Protein AF-A0A8S3GJZ9-F1 (afdb_monomer_lite)

Structure (mmCIF, N/CA/C/O backbone):
data_AF-A0A8S3GJZ9-F1
#
_entry.id   AF-A0A8S3GJZ9-F1
#
loop_
_atom_site.group_PDB
_atom_site.id
_atom_site.type_symbol
_atom_site.label_atom_id
_atom_site.label_alt_id
_atom_site.label_comp_id
_atom_site.label_asym_id
_atom_site.label_entity_id
_atom_site.label_seq_id
_atom_site.pdbx_PDB_ins_code
_atom_site.Cartn_x
_atom_site.Cartn_y
_atom_site.Cartn_z
_atom_site.occupancy
_atom_site.B_iso_or_equiv
_atom_site.auth_seq_id
_atom_site.auth_comp_id
_atom_site.auth_asym_id
_atom_site.auth_atom_id
_atom_site.pdbx_PDB_model_num
ATOM 1 N N . VAL A 1 1 ? 32.050 -7.922 -48.264 1.00 51.00 1 VAL A N 1
ATOM 2 C CA . VAL A 1 1 ? 32.336 -6.607 -47.648 1.00 51.00 1 VAL A CA 1
ATOM 3 C C . VAL A 1 1 ? 31.174 -6.286 -46.726 1.00 51.00 1 VAL A C 1
ATOM 5 O O . VAL A 1 1 ? 30.075 -6.094 -47.225 1.00 51.00 1 VAL A O 1
ATOM 8 N N . SER A 1 2 ? 31.374 -6.350 -45.411 1.00 47.00 2 SER A N 1
ATOM 9 C CA . SER A 1 2 ? 30.374 -5.955 -44.413 1.00 47.00 2 SER A CA 1
ATOM 10 C C . SER A 1 2 ? 30.699 -4.541 -43.943 1.00 47.00 2 SER A C 1
ATOM 12 O O . SER A 1 2 ? 31.822 -4.278 -43.520 1.00 47.00 2 SER A O 1
ATOM 14 N N . PHE A 1 3 ? 29.736 -3.632 -44.051 1.00 51.56 3 PHE A N 1
ATOM 15 C CA . PHE A 1 3 ? 29.839 -2.294 -43.480 1.00 51.56 3 PHE A CA 1
ATOM 16 C C . PHE A 1 3 ? 29.161 -2.311 -42.111 1.00 51.56 3 PHE A C 1
ATOM 18 O O . PHE A 1 3 ? 28.004 -2.713 -42.010 1.00 51.56 3 PHE A O 1
ATOM 25 N N . GLU A 1 4 ? 29.875 -1.889 -41.071 1.00 58.28 4 GLU A N 1
ATOM 26 C CA . GLU A 1 4 ? 29.328 -1.705 -39.728 1.00 58.28 4 GLU A CA 1
ATOM 27 C C . GLU A 1 4 ? 29.308 -0.208 -39.414 1.00 58.28 4 GLU A C 1
ATOM 29 O O . GLU A 1 4 ? 30.331 0.473 -39.495 1.00 58.28 4 GLU A O 1
ATOM 34 N N . SER A 1 5 ? 28.131 0.324 -39.091 1.00 62.03 5 SER A N 1
ATOM 35 C CA . SER A 1 5 ? 27.956 1.718 -38.685 1.00 62.03 5 SER A CA 1
ATOM 36 C C . SER A 1 5 ? 27.495 1.772 -37.232 1.00 62.03 5 SER A C 1
ATOM 38 O O . SER A 1 5 ? 26.361 1.400 -36.928 1.00 62.03 5 SER A O 1
ATOM 40 N N . SER A 1 6 ? 28.351 2.256 -36.330 1.00 68.62 6 SER A N 1
ATOM 41 C CA . SER A 1 6 ? 27.992 2.445 -34.922 1.00 68.62 6 SER A CA 1
ATOM 42 C C . SER A 1 6 ? 27.406 3.842 -34.695 1.00 68.62 6 SER A C 1
ATOM 44 O O . SER A 1 6 ? 28.109 4.842 -34.853 1.00 68.62 6 SER A O 1
ATOM 46 N N . TYR A 1 7 ? 26.145 3.924 -34.276 1.00 68.31 7 TYR A N 1
ATOM 47 C CA . TYR A 1 7 ? 25.522 5.184 -33.865 1.00 68.31 7 TYR A CA 1
ATOM 48 C C . TYR A 1 7 ? 25.760 5.420 -32.371 1.00 68.31 7 TYR A C 1
ATOM 50 O O . TYR A 1 7 ? 25.455 4.559 -31.547 1.00 68.31 7 TYR A O 1
ATOM 58 N N . ARG A 1 8 ? 26.295 6.591 -32.007 1.00 73.50 8 ARG A N 1
ATOM 59 C CA . ARG A 1 8 ? 26.470 7.012 -30.610 1.00 73.50 8 ARG A CA 1
ATOM 60 C C . ARG A 1 8 ? 25.612 8.237 -30.339 1.00 73.50 8 ARG A C 1
ATOM 62 O O . ARG A 1 8 ? 25.609 9.178 -31.126 1.00 73.50 8 ARG A O 1
ATOM 69 N N . MET A 1 9 ? 24.904 8.210 -29.219 1.00 82.25 9 MET A N 1
ATOM 70 C CA . MET A 1 9 ? 24.158 9.348 -28.698 1.00 82.25 9 MET A CA 1
ATOM 71 C C . MET A 1 9 ? 24.770 9.742 -27.359 1.00 82.25 9 MET A C 1
ATOM 73 O O . MET A 1 9 ? 25.038 8.877 -26.525 1.00 82.25 9 MET A O 1
ATOM 77 N N . ASP A 1 10 ? 25.004 11.036 -27.168 1.00 84.56 10 ASP A N 1
ATOM 78 C CA . ASP A 1 10 ? 25.357 11.559 -25.855 1.00 84.56 10 ASP A CA 1
ATOM 79 C C . ASP A 1 10 ? 24.098 11.602 -24.979 1.00 84.56 10 ASP A C 1
ATOM 81 O O . ASP A 1 10 ? 23.103 12.238 -25.333 1.00 84.56 10 ASP A O 1
ATOM 85 N N . PHE A 1 11 ? 24.145 10.892 -23.851 1.00 85.56 11 PHE A N 1
ATOM 86 C CA . PHE A 1 11 ? 23.052 10.812 -22.882 1.00 85.56 11 PHE A CA 1
ATOM 87 C C . PHE A 1 11 ? 23.236 11.765 -21.693 1.00 85.56 11 PHE A C 1
ATOM 89 O O . PHE A 1 11 ? 22.442 11.715 -20.753 1.00 85.56 11 PHE A O 1
ATOM 96 N N . SER A 1 12 ? 24.266 12.618 -21.695 1.00 87.50 12 SER A N 1
ATOM 97 C CA . SER A 1 12 ? 24.620 13.466 -20.548 1.00 87.50 12 SER A CA 1
ATOM 98 C C . SER A 1 12 ? 23.451 14.333 -20.071 1.00 87.50 12 SER A C 1
ATOM 100 O O . SER A 1 12 ? 23.158 14.376 -18.876 1.00 87.50 12 SER A O 1
ATOM 102 N N . GLN A 1 13 ? 22.711 14.951 -20.998 1.00 88.38 13 GLN A N 1
ATOM 103 C CA . GLN A 1 13 ? 21.551 15.779 -20.659 1.00 88.38 13 GLN A CA 1
ATOM 104 C C . GLN A 1 13 ? 20.396 14.954 -20.069 1.00 88.38 13 GLN A C 1
ATOM 106 O O . GLN A 1 13 ? 19.767 15.367 -19.096 1.00 88.38 13 GLN A O 1
ATOM 111 N N . GLN A 1 14 ? 20.103 13.785 -20.639 1.00 87.88 14 GLN A N 1
ATOM 112 C CA . GLN A 1 14 ? 19.029 12.902 -20.184 1.00 87.88 14 GLN A CA 1
ATOM 113 C C . GLN A 1 14 ? 19.351 12.341 -18.798 1.00 87.88 14 GLN A C 1
ATOM 115 O O . GLN A 1 14 ? 18.498 12.368 -17.915 1.00 87.88 14 GLN A O 1
ATOM 120 N N . ILE A 1 15 ? 20.593 11.898 -18.587 1.00 88.44 15 ILE A N 1
ATOM 121 C CA . ILE A 1 15 ? 21.091 11.429 -17.291 1.00 88.44 15 ILE A CA 1
ATOM 122 C C . ILE A 1 15 ? 20.987 12.550 -16.254 1.00 88.44 15 ILE A C 1
ATOM 124 O O . ILE A 1 15 ? 20.454 12.324 -15.169 1.00 88.44 15 ILE A O 1
ATOM 128 N N . MET A 1 16 ? 21.421 13.768 -16.593 1.00 91.75 16 MET A N 1
ATOM 129 C CA . MET A 1 16 ? 21.304 14.923 -15.703 1.00 91.75 16 MET A CA 1
ATOM 130 C C . MET A 1 16 ? 19.843 15.196 -15.322 1.00 91.75 16 MET A C 1
ATOM 132 O O . MET A 1 16 ? 19.541 15.348 -14.142 1.00 91.75 16 MET A O 1
ATOM 136 N N . ASN A 1 17 ? 18.918 15.178 -16.285 1.00 92.00 17 ASN A N 1
ATOM 137 C CA . ASN A 1 17 ? 17.491 15.379 -16.016 1.00 92.00 17 ASN A CA 1
ATOM 138 C C . ASN A 1 17 ? 16.913 14.295 -15.086 1.00 92.00 17 ASN A C 1
ATOM 140 O O . ASN A 1 17 ? 16.123 14.609 -14.196 1.00 92.00 17 ASN A O 1
ATOM 144 N N . ILE A 1 18 ? 17.319 13.032 -15.261 1.00 90.88 18 ILE A N 1
ATOM 145 C CA . ILE A 1 18 ? 16.904 11.915 -14.397 1.00 90.88 18 ILE A CA 1
ATOM 146 C C . ILE A 1 18 ? 17.401 12.129 -12.964 1.00 90.88 18 ILE A C 1
ATOM 148 O O . ILE A 1 18 ? 16.624 11.980 -12.020 1.00 90.88 18 ILE A O 1
ATOM 152 N N . TRP A 1 19 ? 18.666 12.521 -12.788 1.00 92.06 19 TRP A N 1
ATOM 153 C CA . TRP A 1 19 ? 19.228 12.803 -11.465 1.00 92.06 19 TRP A CA 1
ATOM 154 C C . TRP A 1 19 ? 18.598 14.024 -10.802 1.00 92.06 19 TRP A C 1
ATOM 156 O O . TRP A 1 19 ? 18.338 13.981 -9.602 1.00 92.06 19 TRP A O 1
ATOM 166 N N . ILE A 1 20 ? 18.289 15.079 -11.563 1.00 93.81 20 ILE A N 1
ATOM 167 C CA . ILE A 1 20 ? 17.554 16.242 -11.051 1.00 93.81 20 ILE A CA 1
ATOM 168 C C . ILE A 1 20 ? 16.166 15.807 -10.567 1.00 93.81 20 ILE A C 1
ATOM 170 O O . ILE A 1 20 ? 15.790 16.124 -9.440 1.00 93.81 20 ILE A O 1
ATOM 174 N N . ALA A 1 21 ? 15.424 15.035 -11.368 1.00 93.69 21 ALA A N 1
ATOM 175 C CA . ALA A 1 21 ? 14.103 14.542 -10.981 1.00 93.69 21 ALA A CA 1
ATOM 176 C C . ALA A 1 21 ? 14.165 13.669 -9.715 1.00 93.69 21 ALA A C 1
ATOM 178 O O . ALA A 1 21 ? 13.394 13.883 -8.777 1.00 93.69 21 ALA A O 1
ATOM 179 N N . ALA A 1 22 ? 15.113 12.729 -9.652 1.00 93.81 22 ALA A N 1
ATOM 180 C CA . ALA A 1 22 ? 15.330 11.896 -8.473 1.00 93.81 22 ALA A CA 1
ATOM 181 C C . ALA A 1 22 ? 15.727 12.728 -7.243 1.00 93.81 22 ALA A C 1
ATOM 183 O O . ALA A 1 22 ? 15.187 12.503 -6.164 1.00 93.81 22 ALA A O 1
ATOM 184 N N . GLY A 1 23 ? 16.617 13.711 -7.402 1.00 94.06 23 GLY A N 1
ATOM 185 C CA . GLY A 1 23 ? 17.083 14.585 -6.326 1.00 94.06 23 GLY A CA 1
ATOM 186 C C . GLY A 1 23 ? 15.976 15.468 -5.751 1.00 94.06 23 GLY A C 1
ATOM 187 O O . GLY A 1 23 ? 15.816 15.530 -4.533 1.00 94.06 23 GLY A O 1
ATOM 188 N N . VAL A 1 24 ? 15.160 16.092 -6.607 1.00 95.94 24 VAL A N 1
ATOM 189 C CA . VAL A 1 24 ? 14.019 16.920 -6.178 1.00 95.94 24 VAL A CA 1
ATOM 190 C C . VAL A 1 24 ? 12.986 16.078 -5.427 1.00 95.94 24 VAL A C 1
ATOM 192 O O . VAL A 1 24 ? 12.555 16.454 -4.336 1.00 95.94 24 VAL A O 1
ATOM 195 N N . LEU A 1 25 ? 12.614 14.915 -5.970 1.00 95.69 25 LEU A N 1
ATOM 196 C CA . LEU A 1 25 ? 11.657 14.017 -5.322 1.00 95.69 25 LEU A CA 1
ATOM 197 C C . LEU A 1 25 ? 12.205 13.435 -4.013 1.00 95.69 25 LEU A C 1
ATOM 199 O O . LEU A 1 25 ? 11.461 13.330 -3.039 1.00 95.69 25 LEU A O 1
ATOM 203 N N . ALA A 1 26 ? 13.494 13.094 -3.960 1.00 95.25 26 ALA A N 1
ATOM 204 C CA . ALA A 1 26 ? 14.142 12.622 -2.742 1.00 95.25 26 ALA A CA 1
ATOM 205 C C . ALA A 1 26 ? 14.175 13.712 -1.665 1.00 95.25 26 ALA A C 1
ATOM 207 O O . ALA A 1 26 ? 13.871 13.418 -0.513 1.00 95.25 26 ALA A O 1
ATOM 208 N N . PHE A 1 27 ? 14.464 14.966 -2.023 1.00 95.69 27 PHE A N 1
ATOM 209 C CA . PHE A 1 27 ? 14.446 16.087 -1.081 1.00 95.69 27 PHE A CA 1
ATOM 210 C C . PHE A 1 27 ? 13.053 16.305 -0.473 1.00 95.69 27 PHE A C 1
ATOM 212 O O . PHE A 1 27 ? 12.907 16.297 0.751 1.00 95.69 27 PHE A O 1
ATOM 219 N N . LEU A 1 28 ? 12.013 16.413 -1.312 1.00 95.75 28 LEU A N 1
ATOM 220 C CA . LEU A 1 28 ? 10.620 16.492 -0.846 1.00 95.75 28 LEU A CA 1
ATOM 221 C C . LEU A 1 28 ? 10.250 15.274 0.009 1.00 95.75 28 LEU A C 1
ATOM 223 O O . LEU A 1 28 ? 9.565 15.381 1.027 1.00 95.75 28 LEU A O 1
ATOM 227 N N . GLY A 1 29 ? 10.757 14.113 -0.389 1.00 94.62 29 GLY A N 1
ATOM 228 C CA . GLY A 1 29 ? 10.632 12.870 0.336 1.00 94.62 29 GLY A CA 1
ATOM 229 C C . GLY A 1 29 ? 11.242 12.906 1.741 1.00 94.62 29 GLY A C 1
ATOM 230 O O . GLY A 1 29 ? 10.600 12.471 2.693 1.00 94.62 29 GLY A O 1
ATOM 231 N N . VAL A 1 30 ? 12.446 13.450 1.906 1.00 94.19 30 VAL A N 1
ATOM 232 C CA . VAL A 1 30 ? 13.101 13.588 3.217 1.00 94.19 30 VAL A CA 1
ATOM 233 C C . VAL A 1 30 ? 12.310 14.531 4.124 1.00 94.19 30 VAL A C 1
ATOM 235 O O . VAL A 1 30 ? 12.102 14.210 5.295 1.00 94.19 30 VAL A O 1
ATOM 238 N N . VAL A 1 31 ? 11.788 15.639 3.588 1.00 95.94 31 VAL A N 1
ATOM 239 C CA . VAL A 1 31 ? 10.894 16.541 4.338 1.00 95.94 31 VAL A CA 1
ATOM 240 C C . VAL A 1 31 ? 9.642 15.791 4.811 1.00 95.94 31 VAL A C 1
ATOM 242 O O . VAL A 1 31 ? 9.253 15.895 5.976 1.00 95.94 31 VAL A O 1
ATOM 245 N N . LEU A 1 32 ? 9.044 14.965 3.947 1.00 95.25 32 LEU A N 1
ATOM 246 C CA . LEU A 1 32 ? 7.899 14.129 4.310 1.00 95.25 32 LEU A CA 1
ATOM 247 C C . LEU A 1 32 ? 8.260 13.054 5.352 1.00 95.25 32 LEU A C 1
ATOM 249 O O . LEU A 1 32 ? 7.460 12.798 6.255 1.00 95.25 32 LEU A O 1
ATOM 253 N N . ALA A 1 33 ? 9.440 12.429 5.265 1.00 95.69 33 ALA A N 1
ATOM 254 C CA . ALA A 1 33 ? 9.927 11.484 6.275 1.00 95.69 33 ALA A CA 1
ATOM 255 C C . ALA A 1 33 ? 10.085 12.161 7.637 1.00 95.69 33 ALA A C 1
ATOM 257 O O . ALA A 1 33 ? 9.688 11.588 8.655 1.00 95.69 33 ALA A O 1
ATOM 258 N N . PHE A 1 34 ? 10.630 13.379 7.652 1.00 95.50 34 PHE A N 1
ATOM 259 C CA . PHE A 1 34 ? 10.786 14.162 8.870 1.00 95.50 34 PHE A CA 1
ATOM 260 C C . PHE A 1 34 ? 9.419 14.451 9.488 1.00 95.50 34 PHE A C 1
ATOM 262 O O . PHE A 1 34 ? 9.170 14.047 10.620 1.00 95.50 34 PHE A O 1
ATOM 269 N N . PHE A 1 35 ? 8.485 14.996 8.703 1.00 96.06 35 PHE A N 1
ATOM 270 C CA . PHE A 1 35 ? 7.116 15.254 9.152 1.00 96.06 35 PHE A CA 1
ATOM 271 C C . PHE A 1 35 ? 6.428 13.995 9.708 1.00 96.06 35 PHE A C 1
ATOM 273 O O . PHE A 1 35 ? 5.874 14.020 10.807 1.00 96.06 35 PHE A O 1
ATOM 280 N N . ARG A 1 36 ? 6.504 12.860 8.997 1.00 94.44 36 ARG A N 1
ATOM 281 C CA . ARG A 1 36 ? 5.935 11.580 9.463 1.00 94.44 36 ARG A CA 1
ATOM 282 C C . ARG A 1 36 ? 6.571 11.094 10.762 1.00 94.44 36 ARG A C 1
ATOM 284 O O . ARG A 1 36 ? 5.872 10.526 11.599 1.00 94.44 36 ARG A O 1
ATOM 291 N N . THR A 1 37 ? 7.872 11.309 10.934 1.00 95.12 37 THR A N 1
ATOM 292 C CA . THR A 1 37 ? 8.585 10.956 12.168 1.00 95.12 37 THR A CA 1
ATOM 293 C C . THR A 1 37 ? 8.145 11.847 13.316 1.00 95.12 37 THR A C 1
ATOM 295 O O . THR A 1 37 ? 7.860 11.325 14.385 1.00 95.12 37 THR A O 1
ATOM 298 N N . THR A 1 38 ? 8.004 13.155 13.097 1.00 93.00 38 THR A N 1
ATOM 299 C CA . THR A 1 38 ? 7.516 14.097 14.112 1.00 93.00 38 THR A CA 1
ATOM 300 C C . THR A 1 38 ? 6.093 13.762 14.553 1.00 93.00 38 THR A C 1
ATOM 302 O O . THR A 1 38 ? 5.822 13.709 15.749 1.00 93.00 38 THR A O 1
ATOM 305 N N . VAL A 1 39 ? 5.194 13.466 13.608 1.00 92.94 39 VAL A N 1
ATOM 306 C CA . VAL A 1 39 ? 3.813 13.055 13.917 1.00 92.94 39 VAL A CA 1
ATOM 307 C C . VAL A 1 39 ? 3.785 11.723 14.670 1.00 92.94 39 VAL A C 1
ATOM 309 O O . VAL A 1 39 ? 3.011 11.551 15.605 1.00 92.94 39 VAL A O 1
ATOM 312 N N . TRP A 1 40 ? 4.625 10.762 14.288 1.00 93.44 40 TRP A N 1
ATOM 313 C CA . TRP A 1 40 ? 4.745 9.508 15.031 1.00 93.44 40 TRP A CA 1
ATOM 314 C C . TRP A 1 40 ? 5.305 9.733 16.445 1.00 93.44 40 TRP A C 1
ATOM 316 O O . TRP A 1 40 ? 4.779 9.187 17.411 1.00 93.44 40 TRP A O 1
ATOM 326 N N . TYR A 1 41 ? 6.322 10.584 16.581 1.00 92.69 41 TYR A N 1
ATOM 327 C CA . TYR A 1 41 ? 6.938 10.937 17.857 1.00 92.69 41 TYR A CA 1
ATOM 328 C C . TYR A 1 41 ? 5.930 11.590 18.810 1.00 92.69 41 TYR A C 1
ATOM 330 O O . TYR A 1 41 ? 5.808 11.171 19.959 1.00 92.69 41 TYR A O 1
ATOM 338 N N . SER A 1 42 ? 5.111 12.526 18.320 1.00 89.94 42 SER A N 1
ATOM 339 C CA . SER A 1 42 ? 4.067 13.150 19.141 1.00 89.94 42 SER A CA 1
ATOM 340 C C . SER A 1 42 ? 3.003 12.149 19.610 1.00 89.94 42 SER A C 1
ATOM 342 O O . SER A 1 42 ? 2.436 12.312 20.686 1.00 89.94 42 SER A O 1
ATOM 344 N N . ARG A 1 43 ? 2.732 11.099 18.822 1.00 91.50 43 ARG A N 1
ATOM 345 C CA . ARG A 1 43 ? 1.788 10.017 19.166 1.00 91.50 43 ARG A CA 1
ATOM 346 C C . ARG A 1 43 ? 2.383 8.960 20.091 1.00 91.50 43 ARG A C 1
ATOM 348 O O . ARG A 1 43 ? 1.639 8.259 20.771 1.00 91.50 43 ARG A O 1
ATOM 355 N N . ARG A 1 44 ? 3.708 8.828 20.119 1.00 88.69 44 ARG A N 1
ATOM 356 C CA . ARG A 1 44 ? 4.420 7.978 21.077 1.00 88.69 44 ARG A CA 1
ATOM 357 C C . ARG A 1 44 ? 4.275 8.521 22.497 1.00 88.69 44 ARG A C 1
ATOM 359 O O . ARG A 1 44 ? 4.101 7.745 23.432 1.00 88.69 44 ARG A O 1
ATOM 366 N N . GLY A 1 45 ? 4.277 9.847 22.635 1.00 82.44 45 GLY A N 1
ATOM 367 C CA . GLY A 1 45 ? 4.061 10.502 23.917 1.00 82.44 45 GLY A CA 1
ATOM 368 C C . GLY A 1 45 ? 5.253 10.444 24.861 1.00 82.44 45 GLY A C 1
ATOM 369 O O . GLY A 1 45 ? 5.066 10.766 26.029 1.00 82.44 45 GLY A O 1
ATOM 370 N N . ASP A 1 46 ? 6.435 10.074 24.370 1.00 80.62 46 ASP A N 1
ATOM 371 C CA . ASP A 1 46 ? 7.687 10.128 25.123 1.00 80.62 46 ASP A CA 1
ATOM 372 C C . ASP A 1 46 ? 8.343 11.503 24.956 1.00 80.62 46 ASP A C 1
ATOM 374 O O . ASP A 1 46 ? 8.213 12.138 23.908 1.00 80.62 46 ASP A O 1
ATOM 378 N N . ASP A 1 47 ? 9.060 11.950 25.987 1.00 78.25 47 ASP A N 1
ATOM 379 C CA . ASP A 1 47 ? 9.716 13.265 25.992 1.00 78.25 47 ASP A CA 1
ATOM 380 C C . ASP A 1 47 ? 11.166 13.216 25.469 1.00 78.25 47 ASP A C 1
ATOM 382 O O . ASP A 1 47 ? 11.748 14.258 25.168 1.00 78.25 47 ASP A O 1
ATOM 386 N N . ASN A 1 48 ? 11.737 12.015 25.298 1.00 85.69 48 ASN A N 1
ATOM 387 C CA . ASN A 1 48 ? 13.129 11.817 24.895 1.00 85.69 48 ASN A CA 1
ATOM 388 C C . ASN A 1 48 ? 13.262 11.279 23.464 1.00 85.69 48 ASN A C 1
ATOM 390 O O . ASN A 1 48 ? 12.624 10.295 23.083 1.00 85.69 48 ASN A O 1
ATOM 394 N N . ILE A 1 49 ? 14.186 11.872 22.703 1.00 85.50 49 ILE A N 1
ATOM 395 C CA . ILE A 1 49 ? 14.631 11.334 21.416 1.00 85.50 49 ILE A CA 1
ATOM 396 C C . ILE A 1 49 ? 15.636 10.215 21.693 1.00 85.50 49 ILE A C 1
ATOM 398 O O . ILE A 1 49 ? 16.751 10.463 22.145 1.00 85.50 49 ILE A O 1
ATOM 402 N N . ASP A 1 50 ? 15.237 8.983 21.408 1.00 89.19 50 ASP A N 1
ATOM 403 C CA . ASP A 1 50 ? 16.062 7.790 21.564 1.00 89.19 50 ASP A CA 1
ATOM 404 C C . ASP A 1 50 ? 16.439 7.170 20.206 1.00 89.19 50 ASP A C 1
ATOM 406 O O . ASP A 1 50 ? 16.051 7.638 19.128 1.00 89.19 50 ASP A O 1
ATOM 410 N N . LEU A 1 51 ? 17.193 6.068 20.253 1.00 90.81 51 LEU A N 1
ATOM 411 C CA . LEU A 1 51 ? 17.594 5.321 19.060 1.00 90.81 51 LEU A CA 1
ATOM 412 C C . LEU A 1 51 ? 16.387 4.820 18.245 1.00 90.81 51 LEU A C 1
ATOM 414 O O . LEU A 1 51 ? 16.487 4.678 17.025 1.00 90.81 51 LEU A O 1
ATOM 418 N N . ALA A 1 52 ? 15.232 4.600 18.879 1.00 90.31 52 ALA A N 1
ATOM 419 C CA . ALA A 1 52 ? 14.026 4.172 18.180 1.00 90.31 52 ALA A CA 1
ATOM 420 C C . ALA A 1 52 ? 13.457 5.276 17.273 1.00 90.31 52 ALA A C 1
ATOM 422 O O . ALA A 1 52 ? 12.959 4.956 16.193 1.00 90.31 52 ALA A O 1
ATOM 423 N N . VAL A 1 53 ? 13.587 6.563 17.629 1.00 92.44 53 VAL A N 1
ATOM 424 C CA . VAL A 1 53 ? 13.219 7.676 16.728 1.00 92.44 53 VAL A CA 1
ATOM 425 C C . VAL A 1 53 ? 14.097 7.683 15.475 1.00 92.44 53 VAL A C 1
ATOM 427 O O . VAL A 1 53 ? 13.582 7.781 14.359 1.00 92.44 53 VAL A O 1
ATOM 430 N N . ILE A 1 54 ? 15.411 7.507 15.644 1.00 92.31 54 ILE A N 1
ATOM 431 C CA . ILE A 1 54 ? 16.373 7.440 14.529 1.00 92.31 54 ILE A CA 1
ATOM 432 C C . ILE A 1 54 ? 16.087 6.221 13.641 1.00 92.31 54 ILE A C 1
ATOM 434 O O . ILE A 1 54 ? 16.071 6.329 12.410 1.00 92.31 54 ILE A O 1
ATOM 438 N N . GLY A 1 55 ? 15.802 5.068 14.251 1.00 93.62 55 GLY A N 1
ATOM 439 C CA . GLY A 1 55 ? 15.394 3.861 13.536 1.00 93.62 55 GLY A CA 1
ATOM 440 C C . GLY A 1 55 ? 14.109 4.080 12.735 1.00 93.62 55 GLY A C 1
ATOM 441 O O . GLY A 1 55 ? 14.044 3.738 11.554 1.00 93.62 55 GLY A O 1
ATOM 442 N N . LYS A 1 56 ? 13.106 4.734 13.333 1.00 93.25 56 LYS A N 1
ATOM 443 C CA . LYS A 1 56 ? 11.835 5.039 12.665 1.00 93.25 56 LYS A CA 1
ATOM 444 C C . LYS A 1 56 ? 12.020 5.948 11.454 1.00 93.25 56 LYS A C 1
ATOM 446 O O . LYS A 1 56 ? 11.484 5.660 10.383 1.00 93.25 56 LYS A O 1
ATOM 451 N N . PHE A 1 57 ? 12.805 7.010 11.615 1.00 95.31 57 PHE A N 1
ATOM 452 C CA . PHE A 1 57 ? 13.141 7.928 10.533 1.00 95.31 57 PHE A CA 1
ATOM 453 C C . PHE A 1 57 ? 13.867 7.210 9.392 1.00 95.31 57 PHE A C 1
ATOM 455 O O . PHE A 1 57 ? 13.490 7.370 8.232 1.00 95.31 57 PHE A O 1
ATOM 462 N N . SER A 1 58 ? 14.839 6.351 9.718 1.00 94.75 58 SER A N 1
ATOM 463 C CA . SER A 1 58 ? 15.583 5.548 8.737 1.00 94.75 58 SER A CA 1
ATOM 464 C C . SER A 1 58 ? 14.666 4.655 7.897 1.00 94.75 58 SER A C 1
ATOM 466 O O . SER A 1 58 ? 14.815 4.586 6.675 1.00 94.75 58 SER A O 1
ATOM 468 N N . VAL A 1 59 ? 13.670 4.012 8.517 1.00 96.00 59 VAL A N 1
ATOM 469 C CA . VAL A 1 59 ? 12.688 3.197 7.786 1.00 96.00 59 VAL A CA 1
ATOM 470 C C . VAL A 1 59 ? 11.791 4.062 6.896 1.00 96.00 59 VAL A C 1
ATOM 472 O O . VAL A 1 59 ? 11.553 3.711 5.739 1.00 96.00 59 VAL A O 1
ATOM 475 N N . TYR A 1 60 ? 11.323 5.215 7.385 1.00 95.88 60 TYR A N 1
ATOM 476 C CA . TYR A 1 60 ? 10.515 6.128 6.569 1.00 95.88 60 TYR A CA 1
ATOM 477 C C . TYR A 1 60 ? 11.288 6.697 5.377 1.00 95.88 60 TYR A C 1
ATOM 479 O O . TYR A 1 60 ? 10.735 6.743 4.277 1.00 95.88 60 TYR A O 1
ATOM 487 N N . ILE A 1 61 ? 12.560 7.062 5.554 1.00 95.94 61 ILE A N 1
ATOM 488 C CA . ILE A 1 61 ? 13.439 7.439 4.441 1.00 95.94 61 ILE A CA 1
ATOM 489 C C . ILE A 1 61 ? 13.591 6.277 3.464 1.00 95.94 61 ILE A C 1
ATOM 491 O O . ILE A 1 61 ? 13.429 6.483 2.265 1.00 95.94 61 ILE A O 1
ATOM 495 N N . SER A 1 62 ? 13.856 5.064 3.955 1.00 95.88 62 SER A N 1
ATOM 496 C CA . SER A 1 62 ? 14.045 3.884 3.100 1.00 95.88 62 SER A CA 1
ATOM 497 C C . SER A 1 62 ? 12.826 3.638 2.206 1.00 95.88 62 SER A C 1
ATOM 499 O O . SER A 1 62 ? 12.973 3.466 0.998 1.00 95.88 62 SER A O 1
ATOM 501 N N . ASN A 1 63 ? 11.614 3.718 2.764 1.00 96.06 63 ASN A N 1
ATOM 502 C CA . ASN A 1 63 ? 10.365 3.606 2.007 1.00 96.06 63 ASN A CA 1
ATOM 503 C C . ASN A 1 63 ? 10.233 4.681 0.918 1.00 96.06 63 ASN A C 1
ATOM 505 O O . ASN A 1 63 ? 9.875 4.398 -0.228 1.00 96.06 63 ASN A O 1
ATOM 509 N N . ILE A 1 64 ? 10.513 5.931 1.282 1.00 95.81 64 ILE A N 1
ATOM 510 C CA . ILE A 1 64 ? 10.370 7.064 0.375 1.00 95.81 64 ILE A CA 1
ATOM 511 C C . ILE A 1 64 ? 11.401 6.988 -0.750 1.00 95.81 64 ILE A C 1
ATOM 513 O O . ILE A 1 64 ? 11.014 7.090 -1.910 1.00 95.81 64 ILE A O 1
ATOM 517 N N . LEU A 1 65 ? 12.676 6.739 -0.441 1.00 95.62 65 LEU A N 1
ATOM 518 C CA . LEU A 1 65 ? 13.729 6.583 -1.447 1.00 95.62 65 LEU A CA 1
ATOM 519 C C . LEU A 1 65 ? 13.444 5.408 -2.382 1.00 95.62 65 LEU A C 1
ATOM 521 O O . LEU A 1 65 ? 13.550 5.565 -3.596 1.00 95.62 65 LEU A O 1
ATOM 525 N N . ALA A 1 66 ? 13.001 4.267 -1.845 1.00 96.88 66 ALA A N 1
ATOM 526 C CA . ALA A 1 66 ? 12.574 3.133 -2.658 1.00 96.88 66 ALA A CA 1
ATOM 527 C C . ALA A 1 66 ? 11.468 3.523 -3.646 1.00 96.88 66 ALA A C 1
ATOM 529 O O . ALA A 1 66 ? 11.529 3.177 -4.824 1.00 96.88 66 ALA A O 1
ATOM 530 N N . THR A 1 67 ? 10.472 4.276 -3.173 1.00 95.94 67 THR A N 1
ATOM 531 C CA . THR A 1 67 ? 9.338 4.724 -3.989 1.00 95.94 67 THR A CA 1
ATOM 532 C C . THR A 1 67 ? 9.771 5.738 -5.049 1.00 95.94 67 THR A C 1
ATOM 534 O O . THR A 1 67 ? 9.356 5.627 -6.200 1.00 95.94 67 THR A O 1
ATOM 537 N N . VAL A 1 68 ? 10.635 6.693 -4.693 1.00 96.06 68 VAL A N 1
ATOM 538 C CA . VAL A 1 68 ? 11.186 7.686 -5.628 1.00 96.06 68 VAL A CA 1
ATOM 539 C C . VAL A 1 68 ? 11.993 7.000 -6.723 1.00 96.06 68 VAL A C 1
ATOM 541 O O . VAL A 1 68 ? 11.718 7.223 -7.902 1.00 96.06 68 VAL A O 1
ATOM 544 N N . PHE A 1 69 ? 12.937 6.127 -6.361 1.00 94.88 69 PHE A N 1
ATOM 545 C CA . PHE A 1 69 ? 13.715 5.373 -7.343 1.00 94.88 69 PHE A CA 1
ATOM 546 C C . PHE A 1 69 ? 12.814 4.515 -8.221 1.00 94.88 69 PHE A C 1
ATOM 548 O O . PHE A 1 69 ? 12.952 4.554 -9.438 1.00 94.88 69 PHE A O 1
ATOM 555 N N . PHE A 1 70 ? 11.843 3.809 -7.643 1.00 95.56 70 PHE A N 1
ATOM 556 C CA . PHE A 1 70 ? 10.904 3.008 -8.419 1.00 95.56 70 PHE A CA 1
ATOM 557 C C . PHE A 1 70 ? 10.129 3.846 -9.446 1.00 95.56 70 PHE A C 1
ATOM 559 O O . PHE A 1 70 ? 10.106 3.482 -10.618 1.00 95.56 70 PHE A O 1
ATOM 566 N N . ILE A 1 71 ? 9.546 4.984 -9.048 1.00 95.19 71 ILE A N 1
ATOM 567 C CA . ILE A 1 71 ? 8.769 5.849 -9.953 1.00 95.19 71 ILE A CA 1
ATOM 568 C C . ILE A 1 71 ? 9.656 6.440 -11.053 1.00 95.19 71 ILE A C 1
ATOM 570 O O . ILE A 1 71 ? 9.278 6.404 -12.224 1.00 95.19 71 ILE A O 1
ATOM 574 N N . VAL A 1 72 ? 10.835 6.962 -10.700 1.00 95.62 72 VAL A N 1
ATOM 575 C CA . VAL A 1 72 ? 11.760 7.558 -11.674 1.00 95.62 72 VAL A CA 1
ATOM 576 C C . VAL A 1 72 ? 12.245 6.503 -12.666 1.00 95.62 72 VAL A C 1
ATOM 578 O O . VAL A 1 72 ? 12.152 6.719 -13.872 1.00 95.62 72 VAL A O 1
ATOM 581 N N . LEU A 1 73 ? 12.703 5.342 -12.187 1.00 95.56 73 LEU A N 1
ATOM 582 C CA . LEU A 1 73 ? 13.206 4.260 -13.038 1.00 95.56 73 LEU A CA 1
ATOM 583 C C . LEU A 1 73 ? 12.096 3.654 -13.902 1.00 95.56 73 LEU A C 1
ATOM 585 O O . LEU A 1 73 ? 12.337 3.361 -15.073 1.00 95.56 73 LEU A O 1
ATOM 589 N N . ALA A 1 74 ? 10.880 3.500 -13.372 1.00 96.12 74 ALA A N 1
ATOM 590 C CA . ALA A 1 74 ? 9.728 3.046 -14.144 1.00 96.12 74 ALA A CA 1
ATOM 591 C C . ALA A 1 74 ? 9.362 4.053 -15.243 1.00 96.12 74 ALA A C 1
ATOM 593 O O . ALA A 1 74 ? 9.203 3.663 -16.397 1.00 96.12 74 ALA A O 1
ATOM 594 N N . GLY A 1 75 ? 9.302 5.348 -14.916 1.00 95.69 75 GLY A N 1
ATOM 595 C CA . GLY A 1 75 ? 9.030 6.412 -15.884 1.00 95.69 75 GLY A CA 1
ATOM 596 C C . GLY A 1 75 ? 10.078 6.469 -16.994 1.00 95.69 75 GLY A C 1
ATOM 597 O O . GLY A 1 75 ? 9.731 6.490 -18.172 1.00 95.69 75 GLY A O 1
ATOM 598 N N . VAL A 1 76 ? 11.358 6.394 -16.623 1.00 94.50 76 VAL A N 1
ATOM 599 C CA . VAL A 1 76 ? 12.499 6.262 -17.540 1.00 94.50 76 VAL A CA 1
ATOM 600 C C . VAL A 1 76 ? 12.335 5.041 -18.445 1.00 94.50 76 VAL A C 1
ATOM 602 O O . VAL A 1 76 ? 12.422 5.154 -19.665 1.00 94.50 76 VAL A O 1
AT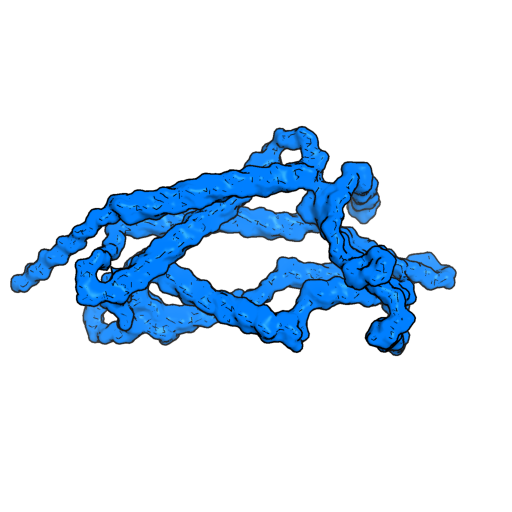OM 605 N N . SER A 1 77 ? 12.024 3.880 -17.875 1.00 95.94 77 SER A N 1
ATOM 606 C CA . SER A 1 77 ? 11.878 2.636 -18.636 1.00 95.94 77 SER A CA 1
ATOM 607 C C . SER A 1 77 ? 10.727 2.689 -19.632 1.00 95.94 77 SER A C 1
ATOM 609 O O . SER A 1 77 ? 10.877 2.250 -20.768 1.00 95.94 77 SER A O 1
ATOM 611 N N . VAL A 1 78 ? 9.588 3.257 -19.231 1.00 96.00 78 VAL A N 1
ATOM 612 C CA . VAL A 1 78 ? 8.423 3.452 -20.104 1.00 96.00 78 VAL A CA 1
ATOM 613 C C . VAL A 1 78 ? 8.714 4.493 -21.185 1.00 96.00 78 VAL A C 1
ATOM 615 O O . VAL A 1 78 ? 8.325 4.297 -22.334 1.00 96.00 78 VAL A O 1
ATOM 618 N N . TRP A 1 79 ? 9.434 5.569 -20.858 1.00 93.94 79 TRP A N 1
ATOM 619 C CA . TRP A 1 79 ? 9.872 6.562 -21.839 1.00 93.94 79 TRP A CA 1
ATOM 620 C C . TRP A 1 79 ? 10.751 5.912 -22.914 1.00 93.94 79 TRP A C 1
ATOM 622 O O . TRP A 1 79 ? 10.434 6.014 -24.101 1.00 93.94 79 TRP A O 1
ATOM 632 N N . TRP A 1 80 ? 11.782 5.157 -22.515 1.00 93.62 80 TRP A N 1
ATOM 633 C CA . TRP A 1 80 ? 12.612 4.410 -23.464 1.00 93.62 80 TRP A CA 1
ATOM 634 C C . TRP A 1 80 ? 11.771 3.411 -24.256 1.00 93.62 80 TRP A C 1
ATOM 636 O O . TRP A 1 80 ? 11.883 3.381 -25.475 1.00 93.62 80 TRP A O 1
ATOM 646 N N . LEU A 1 81 ? 10.876 2.660 -23.607 1.00 94.38 81 LEU A N 1
ATOM 647 C CA . LEU A 1 81 ? 9.992 1.706 -24.277 1.00 94.38 81 LEU A CA 1
ATOM 648 C C . LEU A 1 81 ? 9.177 2.365 -25.395 1.00 94.38 81 LEU A C 1
ATOM 650 O O . LEU A 1 81 ? 9.178 1.868 -26.515 1.00 94.38 81 LEU A O 1
ATOM 654 N N . ILE A 1 82 ? 8.518 3.492 -25.124 1.00 93.12 82 ILE A N 1
ATOM 655 C CA . ILE A 1 82 ? 7.644 4.156 -26.098 1.00 93.12 82 ILE A CA 1
ATOM 656 C C . ILE A 1 82 ? 8.462 4.785 -27.228 1.00 93.12 82 ILE A C 1
ATOM 658 O O . ILE A 1 82 ? 8.198 4.509 -28.400 1.00 93.12 82 ILE A O 1
ATOM 662 N N . PHE A 1 83 ? 9.443 5.630 -26.900 1.00 92.31 83 PHE A N 1
ATOM 663 C CA . PHE A 1 83 ? 10.157 6.418 -27.906 1.00 92.31 83 PHE A CA 1
ATOM 664 C C . PHE A 1 83 ? 11.136 5.578 -28.723 1.00 92.31 83 PHE A C 1
ATOM 666 O O . PHE A 1 83 ? 11.258 5.803 -29.923 1.00 92.31 83 PHE A O 1
ATOM 673 N N . TYR A 1 84 ? 11.784 4.580 -28.115 1.00 92.25 84 TYR A N 1
ATOM 674 C CA . TYR A 1 84 ? 12.677 3.679 -28.841 1.00 92.25 84 TYR A CA 1
ATOM 675 C C . TYR A 1 84 ? 11.901 2.727 -29.756 1.00 92.25 84 TYR A C 1
ATOM 677 O O . TYR A 1 84 ? 12.287 2.519 -30.905 1.00 92.25 84 TYR A O 1
ATOM 685 N N . LYS A 1 85 ? 10.789 2.147 -29.278 1.00 90.94 85 LYS A N 1
ATOM 686 C CA . LYS A 1 85 ? 10.044 1.147 -30.062 1.00 90.94 85 LYS A CA 1
ATOM 687 C C . LYS A 1 85 ? 9.161 1.761 -31.139 1.00 90.94 85 LYS A C 1
ATOM 689 O O . LYS A 1 85 ? 8.924 1.104 -32.145 1.00 90.94 85 LYS A O 1
ATOM 694 N N . ARG A 1 86 ? 8.697 3.004 -30.970 1.00 89.06 86 ARG A N 1
ATOM 695 C CA . ARG A 1 86 ? 7.869 3.711 -31.967 1.00 89.06 86 ARG A CA 1
ATOM 696 C C . ARG A 1 86 ? 8.662 4.639 -32.894 1.00 89.06 86 ARG A C 1
ATOM 698 O O . ARG A 1 86 ? 8.066 5.509 -33.528 1.00 89.06 86 ARG A O 1
ATOM 705 N N . GLN A 1 87 ? 9.983 4.496 -32.974 1.00 86.38 87 GLN A N 1
ATOM 706 C CA . GLN A 1 87 ? 10.794 5.346 -33.843 1.00 86.38 87 GLN A CA 1
ATOM 707 C C . GLN A 1 87 ? 10.671 4.933 -35.319 1.00 86.38 87 GLN A C 1
ATOM 709 O O . GLN A 1 87 ? 10.902 3.782 -35.672 1.00 86.38 87 GLN A O 1
ATOM 714 N N . ASN A 1 88 ? 10.338 5.892 -36.189 1.00 82.56 88 ASN A N 1
ATOM 715 C CA . ASN A 1 88 ? 10.325 5.703 -37.651 1.00 82.56 88 ASN A CA 1
ATOM 716 C C . ASN A 1 88 ? 11.637 6.163 -38.316 1.00 82.56 88 ASN A C 1
ATOM 718 O O . ASN A 1 88 ? 11.915 5.840 -39.466 1.00 82.56 88 ASN A O 1
ATOM 722 N N . ARG A 1 89 ? 12.430 6.965 -37.600 1.00 81.81 89 ARG A N 1
ATOM 723 C CA . ARG A 1 89 ? 13.784 7.405 -37.957 1.00 81.81 89 ARG A CA 1
ATOM 724 C C . ARG A 1 89 ? 14.648 7.238 -36.715 1.00 81.81 89 ARG A C 1
ATOM 726 O O . ARG A 1 89 ? 14.119 7.358 -35.614 1.00 81.81 89 ARG A O 1
ATOM 733 N N . ILE A 1 90 ? 15.945 6.983 -36.884 1.00 80.62 90 ILE A N 1
ATOM 734 C CA . ILE A 1 90 ? 16.870 6.793 -35.759 1.00 80.62 90 ILE A CA 1
ATOM 735 C C . ILE A 1 90 ? 16.990 8.120 -35.000 1.00 80.62 90 ILE A C 1
ATOM 737 O O . ILE A 1 90 ? 17.728 9.014 -35.407 1.00 80.62 90 ILE A O 1
ATOM 741 N N . SER A 1 91 ? 16.218 8.254 -33.924 1.00 82.50 91 SER A N 1
ATOM 742 C CA . SER A 1 91 ? 16.191 9.442 -33.064 1.00 82.50 91 SER A CA 1
ATOM 743 C C . SER A 1 91 ? 16.612 9.137 -31.634 1.00 82.50 91 SER A C 1
ATOM 745 O O . SER A 1 91 ? 17.008 10.053 -30.923 1.00 82.50 91 SER A O 1
ATOM 747 N N . LEU A 1 92 ? 16.521 7.876 -31.200 1.00 87.50 92 LEU A N 1
ATOM 748 C CA . LEU A 1 92 ? 16.914 7.438 -29.865 1.00 87.50 92 LEU A CA 1
ATOM 749 C C . LEU A 1 92 ? 17.646 6.099 -29.963 1.00 87.50 92 LEU A C 1
ATOM 751 O O . LEU A 1 92 ? 17.135 5.138 -30.533 1.00 87.50 92 LEU A O 1
ATOM 755 N N . VAL A 1 93 ? 18.840 6.032 -29.379 1.00 88.81 93 VAL A N 1
ATOM 756 C CA . VAL A 1 93 ? 19.625 4.794 -29.276 1.00 88.81 93 VAL A CA 1
ATOM 757 C C . VAL A 1 93 ? 19.400 4.169 -27.896 1.00 88.81 93 VAL A C 1
ATOM 759 O O . VAL A 1 93 ? 19.030 4.860 -26.941 1.00 88.81 93 VAL A O 1
ATOM 762 N N . LEU A 1 94 ? 19.593 2.854 -27.782 1.00 88.31 94 LEU A N 1
ATOM 763 C CA . LEU A 1 94 ? 19.558 2.193 -26.482 1.00 88.31 94 LEU A CA 1
ATOM 764 C C . LEU A 1 94 ? 20.721 2.652 -25.588 1.00 88.31 94 LEU A C 1
ATOM 766 O O . LEU A 1 94 ? 21.797 2.980 -26.091 1.00 88.31 94 LEU A O 1
ATOM 770 N N . PRO A 1 95 ? 20.523 2.659 -24.261 1.00 87.06 95 PRO A N 1
ATOM 771 C CA . PRO A 1 95 ? 21.574 2.972 -23.300 1.00 87.06 95 PRO A CA 1
ATOM 772 C C . PRO A 1 95 ? 22.756 2.011 -23.397 1.00 87.06 95 PRO A C 1
ATOM 774 O O . PRO A 1 95 ? 22.566 0.813 -23.624 1.00 87.06 95 PRO A O 1
ATOM 777 N N . THR A 1 96 ? 23.959 2.536 -23.159 1.00 88.44 96 THR A N 1
ATOM 778 C CA . THR A 1 96 ? 25.193 1.745 -23.073 1.00 88.44 96 THR A CA 1
ATOM 779 C C . THR A 1 96 ? 25.114 0.709 -21.953 1.00 88.44 96 THR A C 1
ATOM 781 O O . THR A 1 96 ? 24.405 0.905 -20.964 1.00 88.44 96 THR A O 1
ATOM 784 N N . ASP A 1 97 ? 25.888 -0.370 -22.064 1.00 88.31 97 ASP A N 1
ATOM 785 C CA . ASP A 1 97 ? 25.878 -1.458 -21.075 1.00 88.31 97 ASP A CA 1
ATOM 786 C C . ASP A 1 97 ? 26.218 -0.975 -19.660 1.00 88.31 97 ASP A C 1
ATOM 788 O O . ASP A 1 97 ? 25.593 -1.400 -18.691 1.00 88.31 97 ASP A O 1
ATOM 792 N N . ALA A 1 98 ? 27.139 -0.013 -19.534 1.00 88.94 98 ALA A N 1
ATOM 793 C CA . ALA A 1 98 ? 27.464 0.614 -18.253 1.00 88.94 98 ALA A CA 1
ATOM 794 C C . ALA A 1 98 ? 26.247 1.324 -17.630 1.00 88.94 98 ALA A C 1
ATOM 796 O O . ALA A 1 98 ? 25.972 1.152 -16.442 1.00 88.94 98 ALA A O 1
ATOM 797 N N . LEU A 1 99 ? 25.478 2.071 -18.431 1.00 89.94 99 LEU A N 1
ATOM 798 C CA . LEU A 1 99 ? 24.264 2.742 -17.965 1.00 89.94 99 LEU A CA 1
ATOM 799 C C . LEU A 1 99 ? 23.160 1.731 -17.620 1.00 89.94 99 LEU A C 1
ATOM 801 O O . LEU A 1 99 ? 22.461 1.910 -16.623 1.00 89.94 99 LEU A O 1
ATOM 805 N N . GLN A 1 100 ? 23.030 0.643 -18.387 1.00 90.75 100 GLN A N 1
ATOM 806 C CA . GLN A 1 100 ? 22.106 -0.446 -18.058 1.00 90.75 100 GLN A CA 1
ATOM 807 C C . GLN A 1 100 ? 22.487 -1.141 -16.742 1.00 90.75 100 GLN A C 1
ATOM 809 O O . GLN A 1 100 ? 21.606 -1.422 -15.933 1.00 90.75 100 GLN A O 1
ATOM 814 N N . ALA A 1 101 ? 23.780 -1.357 -16.481 1.00 92.12 101 ALA A N 1
ATOM 815 C CA . ALA A 1 101 ? 24.257 -1.931 -15.224 1.00 92.12 101 ALA A CA 1
ATOM 816 C C . ALA A 1 101 ? 23.953 -1.017 -14.025 1.00 92.12 101 ALA A C 1
ATOM 818 O O . ALA A 1 101 ? 23.415 -1.483 -13.018 1.00 92.12 101 ALA A O 1
ATOM 819 N N . SER A 1 102 ? 24.218 0.291 -14.140 1.00 91.44 102 SER A N 1
ATOM 820 C CA . SER A 1 102 ? 23.847 1.269 -13.107 1.00 91.44 102 SER A CA 1
ATOM 821 C C . SER A 1 102 ? 22.333 1.319 -12.881 1.00 91.44 102 SER A C 1
ATOM 823 O O . SER A 1 102 ? 21.881 1.355 -11.737 1.00 91.44 102 SER A O 1
ATOM 825 N N . PHE A 1 103 ? 21.541 1.267 -13.954 1.00 93.50 103 PHE A N 1
ATOM 826 C CA . PHE A 1 103 ? 20.083 1.202 -13.874 1.00 93.50 103 PHE A CA 1
ATOM 827 C C . PHE A 1 103 ? 19.617 -0.041 -13.100 1.00 93.50 103 PHE A C 1
ATOM 829 O O . PHE A 1 103 ? 18.831 0.077 -12.159 1.00 93.50 103 PHE A O 1
ATOM 836 N N . THR A 1 104 ? 20.137 -1.226 -13.432 1.00 93.75 104 THR A N 1
ATOM 837 C CA . THR A 1 104 ? 19.794 -2.470 -12.731 1.00 93.75 104 THR A CA 1
ATOM 838 C C . THR A 1 104 ? 20.202 -2.423 -11.258 1.00 93.75 104 THR A C 1
ATOM 840 O O . THR A 1 104 ? 19.416 -2.832 -10.404 1.00 93.75 104 THR A O 1
ATOM 843 N N . ALA A 1 105 ? 21.373 -1.867 -10.934 1.00 94.75 105 ALA A N 1
ATOM 844 C CA . ALA A 1 105 ? 21.804 -1.687 -9.548 1.00 94.75 105 ALA A CA 1
ATOM 845 C C . ALA A 1 105 ? 20.836 -0.794 -8.747 1.00 94.75 105 ALA A C 1
ATOM 847 O O . ALA A 1 105 ? 20.496 -1.124 -7.610 1.00 94.75 105 ALA A O 1
ATOM 848 N N . LEU A 1 106 ? 20.329 0.291 -9.344 1.00 94.12 106 LEU A N 1
ATOM 849 C CA . LEU A 1 106 ? 19.335 1.161 -8.705 1.00 94.12 106 LEU A CA 1
ATOM 850 C C . LEU A 1 106 ? 17.976 0.470 -8.518 1.00 94.12 106 LEU A C 1
ATOM 852 O O . LEU A 1 106 ? 17.334 0.673 -7.487 1.00 94.12 106 LEU A O 1
ATOM 856 N N . VAL A 1 107 ? 17.547 -0.378 -9.461 1.00 95.88 107 VAL A N 1
ATOM 857 C CA . VAL A 1 107 ? 16.333 -1.202 -9.298 1.00 95.88 107 VAL A CA 1
ATOM 858 C C . VAL A 1 107 ? 16.489 -2.168 -8.120 1.00 95.88 107 VAL A C 1
ATOM 860 O O . VAL A 1 107 ? 15.590 -2.264 -7.284 1.00 95.88 107 VAL A O 1
ATOM 863 N N . VAL A 1 108 ? 17.637 -2.848 -8.016 1.00 96.38 108 VAL A N 1
ATOM 864 C CA . VAL A 1 108 ? 17.939 -3.754 -6.893 1.00 96.38 108 VAL A CA 1
ATOM 865 C C . VAL A 1 108 ? 17.971 -2.990 -5.569 1.00 96.38 108 VAL A C 1
ATOM 867 O O . VAL A 1 108 ? 17.392 -3.446 -4.585 1.00 96.38 108 VAL A O 1
ATOM 870 N N . LEU A 1 109 ? 18.578 -1.801 -5.537 1.00 96.12 109 LEU A N 1
ATOM 871 C CA . LEU A 1 109 ? 18.587 -0.949 -4.349 1.00 96.12 109 LEU A CA 1
ATOM 872 C C . LEU A 1 109 ? 17.166 -0.541 -3.929 1.00 96.12 109 LEU A C 1
ATOM 874 O O . LEU A 1 109 ? 16.817 -0.665 -2.755 1.00 96.12 109 LEU A O 1
ATOM 878 N N . ALA A 1 110 ? 16.332 -0.100 -4.875 1.00 96.50 110 ALA A N 1
ATOM 879 C CA . ALA A 1 110 ? 14.944 0.266 -4.605 1.00 96.50 110 ALA A CA 1
ATOM 880 C C . ALA A 1 110 ? 14.146 -0.919 -4.037 1.00 96.50 110 ALA A C 1
ATOM 882 O O . ALA A 1 110 ? 13.410 -0.761 -3.063 1.00 96.50 110 ALA A O 1
ATOM 883 N N . PHE A 1 111 ? 14.335 -2.117 -4.595 1.00 96.62 111 PHE A N 1
ATOM 884 C CA . PHE A 1 111 ? 13.719 -3.347 -4.099 1.00 96.62 111 PHE A CA 1
ATOM 885 C C . PHE A 1 111 ? 14.158 -3.686 -2.665 1.00 96.62 111 PHE A C 1
ATOM 887 O O . PHE A 1 111 ? 13.312 -3.950 -1.806 1.00 96.62 111 PHE A O 1
ATOM 894 N N . SER A 1 112 ? 15.459 -3.625 -2.374 1.00 97.25 112 SER A N 1
ATOM 895 C CA . SER A 1 112 ? 16.002 -3.897 -1.037 1.00 97.25 112 SER A CA 1
ATOM 896 C C . SER A 1 112 ? 15.461 -2.920 0.009 1.00 97.25 112 SER A C 1
ATOM 898 O O . SER A 1 112 ? 14.971 -3.338 1.058 1.00 97.25 112 SER A O 1
ATOM 900 N N . LEU A 1 113 ? 15.458 -1.620 -0.301 1.00 96.75 113 LEU A N 1
ATOM 901 C CA . LEU A 1 113 ? 14.894 -0.594 0.578 1.00 96.75 113 LEU A CA 1
ATOM 902 C C . LEU A 1 113 ? 13.386 -0.793 0.794 1.00 96.75 113 LEU A C 1
ATOM 904 O O . LEU A 1 113 ? 12.897 -0.645 1.917 1.00 96.75 113 LEU A O 1
ATOM 908 N N . LYS A 1 114 ? 12.641 -1.183 -0.251 1.00 97.25 114 LYS A N 1
ATOM 909 C CA . LYS A 1 114 ? 11.206 -1.468 -0.122 1.00 97.25 114 LYS A CA 1
ATOM 910 C C . LYS A 1 114 ? 10.935 -2.708 0.725 1.00 97.25 114 LYS A C 1
ATOM 912 O O . LYS A 1 114 ? 9.953 -2.736 1.462 1.00 97.25 114 LYS A O 1
ATOM 917 N N . THR A 1 115 ? 11.812 -3.705 0.659 1.00 96.44 115 THR A N 1
ATOM 918 C CA . THR A 1 115 ? 11.719 -4.921 1.477 1.00 96.44 115 THR A CA 1
ATOM 919 C C . THR A 1 115 ? 11.829 -4.590 2.965 1.00 96.44 115 THR A C 1
ATOM 921 O O . THR A 1 115 ? 11.018 -5.072 3.752 1.00 96.44 115 THR A O 1
ATOM 924 N N . ILE A 1 116 ? 12.754 -3.701 3.350 1.00 96.00 116 ILE A N 1
ATOM 925 C CA . ILE A 1 116 ? 12.886 -3.223 4.739 1.00 96.00 116 ILE A CA 1
ATOM 926 C C . ILE A 1 116 ? 11.584 -2.561 5.222 1.00 96.00 116 ILE A C 1
ATOM 928 O O . ILE A 1 116 ? 11.109 -2.855 6.320 1.00 96.00 116 ILE A O 1
ATOM 932 N N . ASP A 1 117 ? 10.970 -1.706 4.398 1.00 95.62 117 ASP A N 1
ATOM 933 C CA . ASP A 1 117 ? 9.688 -1.060 4.721 1.00 95.62 117 ASP A CA 1
ATOM 934 C C . ASP A 1 117 ? 8.543 -2.073 4.881 1.00 95.62 117 ASP A C 1
ATOM 936 O O . ASP A 1 117 ? 7.767 -1.974 5.831 1.00 95.62 117 ASP A O 1
ATOM 940 N N . ILE A 1 118 ? 8.459 -3.080 4.004 1.00 95.12 118 ILE A N 1
ATOM 941 C CA . ILE A 1 118 ? 7.440 -4.138 4.095 1.00 95.12 118 ILE A CA 1
ATOM 942 C C . ILE A 1 118 ? 7.621 -4.965 5.374 1.00 95.12 118 ILE A C 1
ATOM 944 O O . ILE A 1 118 ? 6.637 -5.234 6.061 1.00 95.12 118 ILE A O 1
ATOM 948 N N . LEU A 1 119 ? 8.853 -5.329 5.740 1.00 95.56 119 LEU A N 1
ATOM 949 C CA . LEU A 1 119 ? 9.124 -6.046 6.992 1.00 95.56 119 LEU A CA 1
ATOM 950 C C . LEU A 1 119 ? 8.707 -5.219 8.212 1.00 95.56 119 LEU A C 1
ATOM 952 O O . LEU A 1 119 ? 8.058 -5.735 9.121 1.00 95.56 119 LEU A O 1
ATOM 956 N N . HIS A 1 120 ? 9.014 -3.922 8.213 1.00 94.31 120 HIS A N 1
ATOM 957 C CA . HIS A 1 120 ? 8.569 -3.021 9.272 1.00 94.31 120 HIS A CA 1
ATOM 958 C C . HIS A 1 120 ? 7.039 -2.856 9.304 1.00 94.31 120 HIS A C 1
ATOM 960 O O . HIS A 1 120 ? 6.463 -2.767 10.389 1.00 94.31 120 HIS A O 1
ATOM 966 N N . LEU A 1 121 ? 6.360 -2.842 8.150 1.00 93.06 121 LEU A N 1
ATOM 967 C CA . LEU A 1 121 ? 4.896 -2.837 8.079 1.00 93.06 121 LEU A CA 1
ATOM 968 C C . LEU A 1 121 ? 4.305 -4.094 8.732 1.00 93.06 121 LEU A C 1
ATOM 970 O O . LEU A 1 121 ? 3.414 -3.964 9.567 1.00 93.06 121 LEU A O 1
ATOM 974 N N . VAL A 1 122 ? 4.824 -5.279 8.397 1.00 93.94 122 VAL A N 1
ATOM 975 C CA . VAL A 1 122 ? 4.376 -6.557 8.978 1.00 93.94 122 VAL A CA 1
ATOM 976 C C . VAL A 1 122 ? 4.634 -6.589 10.483 1.00 93.94 122 VAL A C 1
ATOM 978 O O . VAL A 1 122 ? 3.736 -6.922 11.250 1.00 93.94 122 VAL A O 1
ATOM 981 N N . PHE A 1 123 ? 5.823 -6.166 10.923 1.00 93.06 123 PHE A N 1
ATOM 982 C CA . PHE A 1 123 ? 6.145 -6.057 12.346 1.00 93.06 123 PHE A CA 1
ATOM 983 C C . PHE A 1 123 ? 5.157 -5.144 13.080 1.00 93.06 123 PHE A C 1
ATOM 985 O O . PHE A 1 123 ? 4.653 -5.493 14.144 1.00 93.06 123 PHE A O 1
ATOM 992 N N . ARG A 1 124 ? 4.825 -3.989 12.490 1.00 90.88 124 ARG A N 1
ATOM 993 C CA . ARG A 1 124 ? 3.827 -3.076 13.052 1.00 90.88 124 ARG A CA 1
ATOM 994 C C . ARG A 1 124 ? 2.442 -3.694 13.129 1.00 90.88 124 ARG A C 1
ATOM 996 O O . ARG A 1 124 ? 1.792 -3.496 14.143 1.00 90.88 124 ARG A O 1
ATOM 1003 N N . GLN A 1 125 ? 2.005 -4.414 12.097 1.00 91.12 125 GLN A N 1
ATOM 1004 C CA . GLN A 1 125 ? 0.706 -5.095 12.084 1.00 91.12 125 GLN A CA 1
ATOM 1005 C C . GLN A 1 125 ? 0.621 -6.192 13.154 1.00 91.12 125 GLN A C 1
ATOM 1007 O O . GLN A 1 125 ? -0.411 -6.311 13.807 1.00 91.12 125 GLN A O 1
ATOM 1012 N N . ALA A 1 126 ? 1.711 -6.930 13.378 1.00 90.38 126 ALA A N 1
ATOM 1013 C CA . ALA A 1 126 ? 1.793 -7.973 14.399 1.00 90.38 126 ALA A CA 1
ATOM 1014 C C . ALA A 1 126 ? 1.852 -7.427 15.838 1.00 90.38 126 ALA A C 1
ATOM 1016 O O . ALA A 1 126 ? 1.482 -8.125 16.774 1.00 90.38 126 ALA A O 1
ATOM 1017 N N . MET A 1 127 ? 2.323 -6.189 16.016 1.00 90.12 127 MET A N 1
ATOM 1018 C CA . MET A 1 127 ? 2.470 -5.534 17.322 1.00 90.12 127 MET A CA 1
ATOM 1019 C C . MET A 1 127 ? 1.327 -4.562 17.653 1.00 90.12 127 MET A C 1
ATOM 1021 O O . MET A 1 127 ? 1.422 -3.838 18.646 1.00 90.12 127 MET A O 1
ATOM 1025 N N . VAL A 1 128 ? 0.269 -4.501 16.832 1.00 90.50 128 VAL A N 1
ATOM 1026 C CA . VAL A 1 128 ? -0.901 -3.663 17.135 1.00 90.50 128 VAL A CA 1
ATOM 1027 C C . VAL A 1 128 ? -1.563 -4.172 18.409 1.00 90.50 128 VAL A C 1
ATOM 1029 O O . VAL A 1 128 ? -1.818 -5.362 18.567 1.00 90.50 128 VAL A O 1
ATOM 1032 N N . ASP A 1 129 ? -1.855 -3.245 19.311 1.00 91.44 129 ASP A N 1
ATOM 1033 C CA . ASP A 1 129 ? -2.524 -3.517 20.575 1.00 91.44 129 ASP A CA 1
ATOM 1034 C C . ASP A 1 129 ? -4.017 -3.219 20.409 1.00 91.44 129 ASP A C 1
ATOM 1036 O O . ASP A 1 129 ? -4.398 -2.107 20.036 1.00 91.44 129 ASP A O 1
ATOM 1040 N N . ILE A 1 130 ? -4.853 -4.234 20.611 1.00 92.56 130 ILE A N 1
ATOM 1041 C CA . ILE A 1 130 ? -6.289 -4.173 20.337 1.00 92.56 130 ILE A CA 1
ATOM 1042 C C . ILE A 1 130 ? -7.029 -4.579 21.594 1.00 92.56 130 ILE A C 1
ATOM 1044 O O . ILE A 1 130 ? -6.734 -5.608 22.196 1.00 92.56 130 ILE A O 1
ATOM 1048 N N . PHE A 1 131 ? -8.017 -3.774 21.955 1.00 93.38 131 PHE A N 1
ATOM 1049 C CA . PHE A 1 131 ? -8.863 -4.013 23.104 1.00 93.38 131 PHE A CA 1
ATOM 1050 C C . PHE A 1 131 ? -10.321 -4.117 22.666 1.00 93.38 131 PHE A C 1
ATOM 1052 O O . PHE A 1 131 ? -10.904 -3.151 22.166 1.00 93.38 131 PHE A O 1
ATOM 1059 N N . PHE A 1 132 ? -10.899 -5.299 22.859 1.00 94.94 132 PHE A N 1
ATOM 1060 C CA . PHE A 1 132 ? -12.314 -5.566 22.626 1.00 94.94 132 PHE A CA 1
ATOM 1061 C C . PHE A 1 132 ? -13.097 -5.296 23.911 1.00 94.94 132 PHE A C 1
ATOM 1063 O O . PHE A 1 132 ? -12.763 -5.811 24.976 1.00 94.94 132 PHE A O 1
ATOM 1070 N N . MET A 1 133 ? -14.133 -4.474 23.804 1.00 94.00 133 MET A N 1
ATOM 1071 C CA . MET A 1 133 ? -15.016 -4.098 24.900 1.00 94.00 133 MET A CA 1
ATOM 1072 C C . MET A 1 133 ? -16.398 -4.688 24.631 1.00 94.00 133 MET A C 1
ATOM 1074 O O . MET A 1 133 ? -17.157 -4.144 23.831 1.00 94.00 133 MET A O 1
ATOM 1078 N N . ASP A 1 134 ? -16.693 -5.805 25.291 1.00 93.50 134 ASP A N 1
ATOM 1079 C CA . ASP A 1 134 ? -18.001 -6.460 25.243 1.00 93.50 134 ASP A CA 1
ATOM 1080 C C . ASP A 1 134 ? -18.970 -5.743 26.192 1.00 93.50 134 ASP A C 1
ATOM 1082 O O . ASP A 1 134 ? -18.707 -5.612 27.391 1.00 93.50 134 ASP A O 1
ATOM 1086 N N . TRP A 1 135 ? -20.067 -5.226 25.642 1.00 92.75 135 TRP A N 1
ATOM 1087 C CA . TRP A 1 135 ? -21.084 -4.490 26.394 1.00 92.75 135 TRP A CA 1
ATOM 1088 C C . TRP A 1 135 ? -22.190 -5.386 26.954 1.00 92.75 135 TRP A C 1
ATOM 1090 O O . TRP A 1 135 ? -23.087 -4.896 27.650 1.00 92.75 135 TRP A O 1
ATOM 1100 N N . GLU A 1 136 ? -22.150 -6.684 26.663 1.00 90.81 136 GLU A N 1
ATOM 1101 C CA . GLU A 1 136 ? -23.150 -7.622 27.144 1.00 90.81 136 GLU A CA 1
ATOM 1102 C C . GLU A 1 136 ? -23.061 -7.799 28.653 1.00 90.81 136 GLU A C 1
ATOM 1104 O O . GLU A 1 136 ? -21.988 -7.895 29.253 1.00 90.81 136 GLU A O 1
ATOM 1109 N N . LYS A 1 137 ? -24.230 -7.848 29.282 1.00 86.81 137 LYS A N 1
ATOM 1110 C CA . LYS A 1 137 ? -24.342 -8.020 30.724 1.00 86.81 137 LYS A CA 1
ATOM 1111 C C . LYS A 1 137 ? -24.773 -9.449 31.027 1.00 86.81 137 LYS A C 1
ATOM 1113 O O . LYS A 1 137 ? -25.627 -9.977 30.315 1.00 86.81 137 LYS A O 1
ATOM 1118 N N . PRO A 1 138 ? -24.247 -10.059 32.101 1.00 83.12 138 PRO A N 1
ATOM 1119 C CA . PRO A 1 138 ? -24.723 -11.359 32.540 1.00 83.12 138 PRO A CA 1
ATOM 1120 C C . PRO A 1 138 ? -26.221 -11.296 32.849 1.00 83.12 138 PRO A C 1
ATOM 1122 O O . PRO A 1 138 ? -26.723 -10.297 33.382 1.00 83.12 138 PRO A O 1
ATOM 1125 N N . LYS A 1 139 ? -26.937 -12.374 32.526 1.00 79.31 139 LYS A N 1
ATOM 1126 C CA . LYS A 1 139 ? -28.360 -12.499 32.846 1.00 79.31 139 LYS A CA 1
ATOM 1127 C C . LYS A 1 139 ? -28.534 -12.521 34.366 1.00 79.31 139 LYS A C 1
ATOM 1129 O O . LYS A 1 139 ? -27.687 -13.027 35.106 1.00 79.31 139 LYS A O 1
ATOM 1134 N N . ALA A 1 140 ? -29.617 -11.909 34.846 1.00 75.25 140 ALA A N 1
ATOM 1135 C CA . ALA A 1 140 ? -29.839 -11.687 36.272 1.00 75.25 140 ALA A CA 1
ATOM 1136 C C . ALA A 1 140 ? -29.739 -13.003 37.069 1.00 75.25 140 ALA A C 1
ATOM 1138 O O . ALA A 1 140 ? -30.584 -13.882 36.928 1.00 75.25 140 ALA A O 1
ATOM 1139 N N . GLY A 1 141 ? -28.712 -13.113 37.918 1.00 67.38 141 GLY A N 1
ATOM 1140 C CA . GLY A 1 141 ? -28.532 -14.226 38.856 1.00 67.38 141 GLY A CA 1
ATOM 1141 C C . GLY A 1 141 ? -27.377 -15.185 38.557 1.00 67.38 141 GLY A C 1
ATOM 1142 O O . GLY A 1 141 ? -27.033 -15.961 39.445 1.00 67.38 141 GLY A O 1
ATOM 1143 N N . ILE A 1 142 ? -26.735 -15.115 37.385 1.00 70.31 142 ILE A N 1
ATOM 1144 C CA . ILE A 1 142 ? -25.581 -15.968 37.051 1.00 70.31 142 ILE A CA 1
ATOM 1145 C C . ILE A 1 142 ? -24.362 -15.079 36.805 1.00 70.31 142 ILE A C 1
ATOM 1147 O O . ILE A 1 142 ? -24.287 -14.339 35.827 1.00 70.31 142 ILE A O 1
ATOM 1151 N N . LYS A 1 143 ? -23.406 -15.121 37.733 1.00 64.25 143 LYS A N 1
ATOM 1152 C CA . LYS A 1 143 ? -22.103 -14.475 37.555 1.00 64.25 143 LYS A CA 1
ATOM 1153 C C . LYS A 1 143 ? -21.352 -15.248 36.459 1.00 64.25 143 LYS A C 1
ATOM 1155 O O . LYS A 1 143 ? -21.339 -16.471 36.509 1.00 64.25 143 LYS A O 1
ATOM 1160 N N . ASP A 1 144 ? -20.775 -14.538 35.490 1.00 68.38 144 ASP A N 1
ATOM 1161 C CA . ASP A 1 144 ? -19.970 -15.095 34.385 1.00 68.38 144 ASP A CA 1
ATOM 1162 C C . ASP A 1 144 ? -20.743 -15.870 33.287 1.00 68.38 144 ASP A C 1
ATOM 1164 O O . ASP A 1 144 ? -20.194 -16.755 32.640 1.00 68.38 144 ASP A O 1
ATOM 1168 N N . ASP A 1 145 ? -22.005 -15.505 33.025 1.00 77.56 145 ASP A N 1
ATOM 1169 C CA . ASP A 1 145 ? -22.847 -16.121 31.971 1.00 77.56 145 ASP A CA 1
ATOM 1170 C C . ASP A 1 145 ? -22.625 -15.552 30.551 1.00 77.56 145 ASP A C 1
ATOM 1172 O O . ASP A 1 145 ? -23.292 -15.949 29.599 1.00 77.56 145 ASP A O 1
ATOM 1176 N N . VAL A 1 146 ? -21.730 -14.572 30.378 1.00 82.88 146 VAL A N 1
ATOM 1177 C CA . VAL A 1 146 ? -21.532 -13.928 29.068 1.00 82.88 146 VAL A CA 1
ATOM 1178 C C . VAL A 1 146 ? -20.612 -14.775 28.199 1.00 82.88 146 VAL A C 1
ATOM 1180 O O . VAL A 1 146 ? -19.454 -15.025 28.534 1.00 82.88 146 VAL A O 1
ATOM 1183 N N . SER A 1 147 ? -21.122 -15.183 27.040 1.00 85.31 147 SER A N 1
ATOM 1184 C CA . SER A 1 147 ? -20.362 -15.973 26.082 1.00 85.31 147 SER A CA 1
ATOM 1185 C C . SER A 1 147 ? -19.245 -15.175 25.398 1.00 85.31 147 SER A C 1
ATOM 1187 O O . SER A 1 147 ? -19.489 -14.131 24.791 1.00 85.31 147 SER A O 1
ATOM 1189 N N . ILE A 1 148 ? -18.022 -15.720 25.399 1.00 90.50 148 ILE A N 1
ATOM 1190 C CA . ILE A 1 148 ? -16.851 -15.122 24.729 1.00 90.50 148 ILE A CA 1
ATOM 1191 C C . ILE A 1 148 ? -16.894 -15.236 23.194 1.00 90.50 148 ILE A C 1
ATOM 1193 O O . ILE A 1 148 ? -16.139 -14.550 22.501 1.00 90.50 148 ILE A O 1
ATOM 1197 N N . TRP A 1 149 ? -17.769 -16.083 22.635 1.00 90.81 149 TRP A N 1
ATOM 1198 C CA . TRP A 1 149 ? -17.779 -16.407 21.202 1.00 90.81 149 TRP A CA 1
ATOM 1199 C C . TRP A 1 149 ? -17.937 -15.183 20.297 1.00 90.81 149 TRP A C 1
ATOM 1201 O O . TRP A 1 149 ? -17.273 -15.113 19.266 1.00 90.81 149 TRP A O 1
ATOM 1211 N N . ARG A 1 150 ? -18.747 -14.191 20.690 1.00 92.94 150 ARG A N 1
ATOM 1212 C CA . ARG A 1 150 ? -18.917 -12.945 19.920 1.00 92.94 150 ARG A CA 1
ATOM 1213 C C . ARG A 1 150 ? -17.608 -12.162 19.829 1.00 92.94 150 ARG A C 1
ATOM 1215 O O . ARG A 1 150 ? -17.231 -11.727 18.747 1.00 92.94 150 ARG A O 1
ATOM 1222 N N . THR A 1 151 ? -16.878 -12.055 20.941 1.00 94.50 151 THR A N 1
ATOM 1223 C CA . THR A 1 151 ? -15.563 -11.395 20.977 1.00 94.50 151 THR A CA 1
ATOM 1224 C C . THR A 1 151 ? -14.552 -12.134 20.109 1.00 94.50 151 THR A C 1
ATOM 1226 O O . THR A 1 151 ? -13.836 -11.501 19.336 1.00 94.50 151 THR A O 1
ATOM 1229 N N . TYR A 1 152 ? -14.535 -13.468 20.165 1.00 94.88 152 TYR A N 1
ATOM 1230 C CA . TYR A 1 152 ? -13.679 -14.274 19.293 1.00 94.88 152 TYR A CA 1
ATOM 1231 C C . TYR A 1 152 ? -14.025 -14.091 17.808 1.00 94.88 152 TYR A C 1
ATOM 1233 O O . TYR A 1 152 ? -13.130 -13.939 16.982 1.00 94.88 152 TYR A O 1
ATOM 1241 N N . PHE A 1 153 ? -15.315 -14.051 17.470 1.00 94.44 153 PHE A N 1
ATOM 1242 C CA . PHE A 1 153 ? -15.781 -13.851 16.101 1.00 94.44 153 PHE A CA 1
ATOM 1243 C C . PHE A 1 153 ? -15.381 -12.474 15.554 1.00 94.44 153 PHE A C 1
ATOM 1245 O O . PHE A 1 153 ? -14.793 -12.388 14.480 1.00 94.44 153 PHE A O 1
ATOM 1252 N N . VAL A 1 154 ? -15.596 -11.403 16.330 1.00 96.50 154 VAL A N 1
ATOM 1253 C CA . VAL A 1 154 ? -15.141 -10.049 15.967 1.00 96.50 154 VAL A CA 1
ATOM 1254 C C . VAL A 1 154 ? -13.616 -10.001 15.814 1.00 96.50 154 VAL A C 1
ATOM 1256 O O . VAL A 1 154 ? -13.108 -9.376 14.884 1.00 96.50 154 VAL A O 1
ATOM 1259 N N . ALA A 1 155 ? -12.864 -10.684 16.682 1.00 95.44 155 ALA A N 1
ATOM 1260 C CA . ALA A 1 155 ? -11.410 -10.755 16.566 1.00 95.44 155 ALA A CA 1
ATOM 1261 C C . ALA A 1 155 ? -10.949 -11.496 15.296 1.00 95.44 155 ALA A C 1
ATOM 1263 O O . ALA A 1 155 ? -10.013 -11.036 14.638 1.00 95.44 155 ALA A O 1
ATOM 1264 N N . ASN A 1 156 ? -11.616 -12.595 14.923 1.00 95.25 156 ASN A N 1
ATOM 1265 C CA . ASN A 1 156 ? -11.334 -13.327 13.686 1.00 95.25 156 ASN A CA 1
ATOM 1266 C C . ASN A 1 156 ? -11.564 -12.444 12.452 1.00 95.25 156 ASN A C 1
ATOM 1268 O O . ASN A 1 156 ? -10.674 -12.298 11.618 1.00 95.25 156 ASN A O 1
ATOM 1272 N N . GLU A 1 157 ? -12.718 -11.783 12.375 1.00 95.56 157 GLU A N 1
ATOM 1273 C CA . GLU A 1 157 ? -13.049 -10.896 11.253 1.00 95.56 157 GLU A CA 1
ATOM 1274 C C . GLU A 1 157 ? -12.066 -9.725 11.133 1.00 95.56 157 GLU A C 1
ATOM 1276 O O . GLU A 1 157 ? -11.628 -9.369 10.036 1.00 95.56 157 GLU A O 1
ATOM 1281 N N . TYR A 1 158 ? -11.620 -9.168 12.263 1.00 94.06 158 TYR A N 1
ATOM 1282 C CA . TYR A 1 158 ? -10.565 -8.159 12.255 1.00 94.06 158 TYR A CA 1
ATOM 1283 C C . TYR A 1 158 ? -9.258 -8.699 11.648 1.00 94.06 158 TYR A C 1
ATOM 1285 O O . TYR A 1 158 ? -8.633 -8.025 10.824 1.00 94.06 158 TYR A O 1
ATOM 1293 N N . GLN A 1 159 ? -8.844 -9.912 12.029 1.00 92.81 159 GLN A N 1
ATOM 1294 C CA . GLN A 1 159 ? -7.635 -10.547 11.501 1.00 92.81 159 GLN A CA 1
ATOM 1295 C C . GLN A 1 159 ? -7.723 -10.765 9.983 1.00 92.81 159 GLN A C 1
ATOM 1297 O O . GLN A 1 159 ? -6.752 -10.507 9.267 1.00 92.81 159 GLN A O 1
ATOM 1302 N N . GLU A 1 160 ? -8.882 -11.176 9.469 1.00 93.06 160 GLU A N 1
ATOM 1303 C CA . GLU A 1 160 ? -9.098 -11.338 8.028 1.00 93.06 160 GLU A CA 1
ATOM 1304 C C . GLU A 1 160 ? -8.949 -10.012 7.267 1.00 93.06 160 GLU A C 1
ATOM 1306 O O . GLU A 1 160 ? -8.330 -9.955 6.196 1.00 93.06 160 GLU A O 1
ATOM 1311 N N . ILE A 1 161 ? -9.444 -8.913 7.844 1.00 92.94 161 ILE A N 1
ATOM 1312 C CA . ILE A 1 161 ? -9.361 -7.575 7.245 1.00 92.94 161 ILE A CA 1
ATOM 1313 C C . ILE A 1 161 ? -7.920 -7.064 7.176 1.00 92.94 161 ILE A C 1
ATOM 1315 O O . ILE A 1 161 ? -7.568 -6.376 6.215 1.00 92.94 161 ILE A O 1
ATOM 1319 N N . GLN A 1 162 ? -7.047 -7.431 8.121 1.00 90.62 162 GLN A N 1
ATOM 1320 C CA . GLN A 1 162 ? -5.637 -7.014 8.089 1.00 90.62 162 GLN A CA 1
ATOM 1321 C C . GLN A 1 162 ? -4.894 -7.490 6.830 1.00 90.62 162 GLN A C 1
ATOM 1323 O O . GLN A 1 162 ? -3.976 -6.810 6.358 1.00 90.62 162 GLN A O 1
ATOM 1328 N N . ALA A 1 163 ? -5.285 -8.643 6.281 1.00 90.06 163 ALA A N 1
ATOM 1329 C CA . ALA A 1 163 ? -4.691 -9.228 5.080 1.00 90.06 163 ALA A CA 1
ATOM 1330 C C . ALA A 1 163 ? -5.490 -8.934 3.799 1.00 90.06 163 ALA A C 1
ATOM 1332 O O . ALA A 1 163 ? -5.066 -9.323 2.704 1.00 90.06 163 ALA A O 1
ATOM 1333 N N . PHE A 1 164 ? -6.628 -8.246 3.915 1.00 91.56 164 PHE A N 1
ATOM 1334 C CA . PHE A 1 164 ? -7.513 -7.979 2.794 1.00 91.56 164 PHE A CA 1
ATOM 1335 C C . PHE A 1 164 ? -6.845 -7.103 1.724 1.00 91.56 164 PHE A C 1
ATOM 1337 O O . PHE A 1 164 ? -6.187 -6.098 2.003 1.00 91.56 164 PHE A O 1
ATOM 1344 N N . ARG A 1 165 ? -7.039 -7.474 0.453 1.00 91.50 165 ARG A N 1
ATOM 1345 C CA . ARG A 1 165 ? -6.525 -6.745 -0.711 1.00 91.50 165 ARG A CA 1
ATOM 1346 C C . ARG A 1 165 ? -7.639 -6.568 -1.729 1.00 91.50 165 ARG A C 1
ATOM 1348 O O . ARG A 1 165 ? -8.332 -7.519 -2.062 1.00 91.50 165 ARG A O 1
ATOM 1355 N N . ARG A 1 166 ? -7.732 -5.364 -2.297 1.00 91.56 166 ARG A N 1
ATOM 1356 C CA . ARG A 1 166 ? -8.661 -5.063 -3.403 1.00 91.56 166 ARG A CA 1
ATOM 1357 C C . ARG A 1 166 ? -8.267 -5.740 -4.722 1.00 91.56 166 ARG A C 1
ATOM 1359 O O . ARG A 1 166 ? -9.100 -5.904 -5.600 1.00 91.56 166 ARG A O 1
ATOM 1366 N N . ILE A 1 167 ? -6.988 -6.089 -4.872 1.00 93.69 167 ILE A N 1
ATOM 1367 C CA . ILE A 1 167 ? -6.429 -6.740 -6.063 1.00 93.69 167 ILE A CA 1
ATOM 1368 C C . ILE A 1 167 ? -6.109 -8.191 -5.713 1.00 93.69 167 ILE A C 1
ATOM 1370 O O . ILE A 1 167 ? -5.430 -8.454 -4.715 1.00 93.69 167 ILE A O 1
ATOM 1374 N N . ASN A 1 168 ? -6.543 -9.124 -6.562 1.00 95.06 168 ASN A N 1
ATOM 1375 C CA . ASN A 1 168 ? -6.219 -10.536 -6.415 1.00 95.06 168 ASN A CA 1
ATOM 1376 C C . ASN A 1 168 ? -4.790 -10.789 -6.923 1.00 95.06 168 ASN A C 1
ATOM 1378 O O . ASN A 1 168 ? -4.503 -10.667 -8.115 1.00 95.06 168 ASN A O 1
ATOM 1382 N N . VAL A 1 169 ? -3.883 -11.143 -6.008 1.00 94.75 169 VAL A N 1
ATOM 1383 C CA . VAL A 1 169 ? -2.453 -11.330 -6.308 1.00 94.75 169 VAL A CA 1
ATOM 1384 C C . VAL A 1 169 ? -2.220 -12.511 -7.254 1.00 94.75 169 VAL A C 1
ATOM 1386 O O . VAL A 1 169 ? -1.416 -12.403 -8.178 1.00 94.75 169 VAL A O 1
ATOM 1389 N N . THR A 1 170 ? -2.944 -13.615 -7.068 1.00 96.44 170 THR A N 1
ATOM 1390 C CA . THR A 1 170 ? -2.825 -14.811 -7.913 1.00 96.44 170 THR A CA 1
ATOM 1391 C C . THR A 1 170 ? -3.224 -14.499 -9.350 1.00 96.44 170 THR A C 1
ATOM 1393 O O . THR A 1 170 ? -2.465 -14.778 -10.277 1.00 96.44 170 THR A O 1
ATOM 1396 N N . PHE A 1 171 ? -4.376 -13.848 -9.537 1.00 96.12 171 PHE A N 1
ATOM 1397 C CA . PHE A 1 171 ? -4.840 -13.433 -10.859 1.00 96.12 171 PHE A CA 1
ATOM 1398 C C . PHE A 1 171 ? -3.907 -12.390 -11.486 1.00 96.12 171 PHE A C 1
ATOM 1400 O O . PHE A 1 171 ? -3.587 -12.494 -12.666 1.00 96.12 171 PHE A O 1
ATOM 1407 N N . GLN A 1 172 ? -3.402 -11.435 -10.697 1.00 97.06 172 GLN A N 1
ATOM 1408 C CA . GLN A 1 172 ? -2.437 -10.433 -11.158 1.00 97.06 172 GLN A CA 1
ATOM 1409 C C . GLN A 1 172 ? -1.181 -11.089 -11.751 1.00 97.06 172 GLN A C 1
ATOM 1411 O O . GLN A 1 172 ? -0.788 -10.760 -12.868 1.00 97.06 172 GLN A O 1
ATOM 1416 N N . ILE A 1 173 ? -0.559 -12.023 -11.024 1.00 96.81 173 ILE A N 1
ATOM 1417 C CA . ILE A 1 173 ? 0.653 -12.716 -11.484 1.00 96.81 173 ILE A CA 1
ATOM 1418 C C . ILE A 1 173 ? 0.343 -13.562 -12.718 1.00 96.81 173 ILE A C 1
ATOM 1420 O O . ILE A 1 173 ? 1.048 -13.459 -13.721 1.00 96.81 173 ILE A O 1
ATOM 1424 N N . PHE A 1 174 ? -0.722 -14.364 -12.661 1.00 97.69 174 PHE A N 1
ATOM 1425 C CA . PHE A 1 174 ? -1.132 -15.226 -13.766 1.00 97.69 174 PHE A CA 1
ATOM 1426 C C . PHE A 1 174 ? -1.379 -14.428 -15.050 1.00 97.69 174 PHE A C 1
ATOM 1428 O O . PHE A 1 174 ? -0.817 -14.751 -16.095 1.00 97.69 174 PHE A O 1
ATOM 1435 N N . PHE A 1 175 ? -2.176 -13.361 -14.976 1.00 97.75 175 PHE A N 1
ATOM 1436 C CA . PHE A 1 175 ? -2.559 -12.590 -16.152 1.00 97.75 175 PHE A CA 1
ATOM 1437 C C . PHE A 1 175 ? -1.376 -11.812 -16.732 1.00 97.75 175 PHE A C 1
ATOM 1439 O O . PHE A 1 175 ? -1.186 -11.805 -17.944 1.00 97.75 175 PHE A O 1
ATOM 1446 N N . VAL A 1 176 ? -0.511 -11.234 -15.890 1.00 97.69 176 VAL A N 1
ATOM 1447 C CA . VAL A 1 176 ? 0.722 -10.590 -16.370 1.00 97.69 176 VAL A CA 1
ATOM 1448 C C . VAL A 1 176 ? 1.641 -11.601 -17.063 1.00 97.69 176 VAL A C 1
ATOM 1450 O O . VAL A 1 176 ? 2.188 -11.293 -18.121 1.00 97.69 176 VAL A O 1
ATOM 1453 N N . LEU A 1 177 ? 1.799 -12.811 -16.519 1.00 97.12 177 LEU A N 1
ATOM 1454 C CA . LEU A 1 177 ? 2.582 -13.864 -17.171 1.00 97.12 177 LEU A CA 1
ATOM 1455 C C . LEU A 1 177 ? 1.951 -14.312 -18.489 1.00 97.12 177 LEU A C 1
ATOM 1457 O O . LEU A 1 177 ? 2.671 -14.483 -19.467 1.00 97.12 177 LEU A O 1
ATOM 1461 N N . PHE A 1 178 ? 0.627 -14.445 -18.546 1.00 97.31 178 PHE A N 1
ATOM 1462 C CA . PHE A 1 178 ? -0.096 -14.729 -19.783 1.00 97.31 178 PHE A CA 1
ATOM 1463 C C . PHE A 1 178 ? 0.181 -13.658 -20.852 1.00 97.31 178 PHE A C 1
ATOM 1465 O O . PHE A 1 178 ? 0.594 -13.987 -21.965 1.00 97.31 178 PHE A O 1
ATOM 1472 N N . LEU A 1 179 ? 0.057 -12.375 -20.500 1.00 96.94 179 LEU A N 1
ATOM 1473 C CA . LEU A 1 179 ? 0.354 -11.258 -21.400 1.00 96.94 179 LEU A CA 1
ATOM 1474 C C . LEU A 1 179 ? 1.816 -11.272 -21.880 1.00 96.94 179 LEU A C 1
ATOM 1476 O O . LEU A 1 179 ? 2.089 -11.095 -23.064 1.00 96.94 179 LEU A O 1
ATOM 1480 N N . LEU A 1 180 ? 2.777 -11.492 -20.982 1.00 95.50 180 LEU A N 1
ATOM 1481 C CA . LEU A 1 180 ? 4.196 -11.444 -21.340 1.00 95.50 180 LEU A CA 1
ATOM 1482 C C . LEU A 1 180 ? 4.656 -12.679 -22.126 1.00 95.50 180 LEU A C 1
ATOM 1484 O O . LEU A 1 180 ? 5.360 -12.516 -23.120 1.00 95.50 180 LEU A O 1
ATOM 1488 N N . LYS A 1 181 ? 4.264 -13.885 -21.697 1.00 94.56 181 LYS A N 1
ATOM 1489 C CA . LYS A 1 181 ? 4.778 -15.165 -22.214 1.00 94.56 181 LYS A CA 1
ATOM 1490 C C . LYS A 1 181 ? 3.895 -15.835 -23.258 1.00 94.56 181 LYS A C 1
ATOM 1492 O O . LYS A 1 181 ? 4.427 -16.452 -24.166 1.00 94.56 181 LYS A O 1
ATOM 1497 N N . VAL A 1 182 ? 2.570 -15.754 -23.139 1.00 94.75 182 VAL A N 1
ATOM 1498 C CA . VAL A 1 182 ? 1.657 -16.438 -24.078 1.00 94.75 182 VAL A CA 1
ATOM 1499 C C . VAL A 1 182 ? 1.352 -15.546 -25.276 1.00 94.75 182 VAL A C 1
ATOM 1501 O O . VAL A 1 182 ? 1.408 -16.001 -26.413 1.00 94.75 182 VAL A O 1
ATOM 1504 N N . ILE A 1 183 ? 1.094 -14.255 -25.039 1.00 94.44 183 ILE A N 1
ATOM 1505 C CA . ILE A 1 183 ? 0.913 -13.269 -26.122 1.00 94.44 183 ILE A CA 1
ATOM 1506 C C . ILE A 1 183 ? 2.264 -12.842 -26.732 1.00 94.44 183 ILE A C 1
ATOM 1508 O O . ILE A 1 183 ? 2.293 -12.243 -27.804 1.00 94.44 183 ILE A O 1
ATOM 1512 N N . ASN A 1 184 ? 3.388 -13.176 -26.086 1.00 93.00 184 ASN A N 1
ATOM 1513 C CA . ASN A 1 184 ? 4.744 -12.771 -26.473 1.00 93.00 184 ASN A CA 1
ATOM 1514 C C . ASN A 1 184 ? 4.997 -11.254 -26.409 1.00 93.00 184 ASN A C 1
ATOM 1516 O O . ASN A 1 184 ? 5.832 -10.723 -27.144 1.00 93.00 184 ASN A O 1
ATOM 1520 N N . LEU A 1 185 ? 4.331 -10.529 -25.498 1.00 93.94 185 LEU A N 1
ATOM 1521 C CA . LEU A 1 185 ? 4.647 -9.111 -25.274 1.00 93.94 185 LEU A CA 1
ATOM 1522 C C . LEU A 1 185 ? 6.070 -8.903 -24.738 1.00 93.94 185 LEU A C 1
ATOM 1524 O O . LEU A 1 185 ? 6.603 -7.799 -24.841 1.00 93.94 185 LEU A O 1
ATOM 1528 N N . GLU A 1 186 ? 6.725 -9.940 -24.208 1.00 92.50 186 GLU A N 1
ATOM 1529 C CA . GLU A 1 186 ? 8.137 -9.848 -23.833 1.00 92.50 186 GLU A CA 1
ATOM 1530 C C . GLU A 1 186 ? 9.069 -9.540 -25.011 1.00 92.50 186 GLU A C 1
ATOM 1532 O O . GLU A 1 186 ? 10.091 -8.884 -24.812 1.00 92.50 186 GLU A O 1
ATOM 1537 N N . ASN A 1 187 ? 8.686 -9.904 -26.241 1.00 90.81 187 ASN A N 1
ATOM 1538 C CA . ASN A 1 187 ? 9.457 -9.598 -27.449 1.00 90.81 187 ASN A CA 1
ATOM 1539 C C . ASN A 1 187 ? 9.526 -8.089 -27.725 1.00 90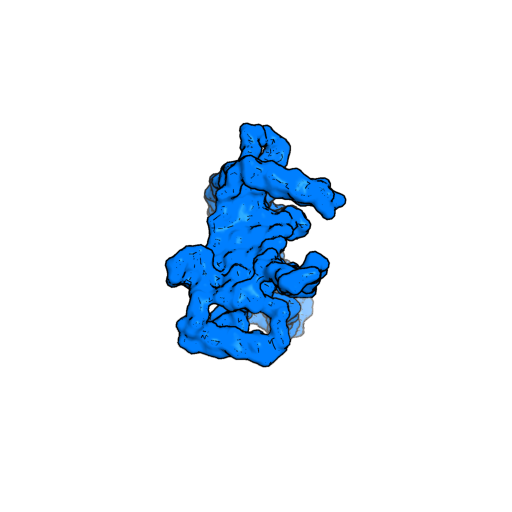.81 187 ASN A C 1
ATOM 1541 O O . ASN A 1 187 ? 10.427 -7.611 -28.409 1.00 90.81 187 ASN A O 1
ATOM 1545 N N . VAL A 1 188 ? 8.646 -7.288 -27.116 1.00 92.19 188 VAL A N 1
ATOM 1546 C CA . VAL A 1 188 ? 8.751 -5.823 -27.154 1.00 92.19 188 VAL A CA 1
ATOM 1547 C C . VAL A 1 188 ? 9.986 -5.329 -26.387 1.00 92.19 188 VAL A C 1
ATOM 1549 O O . VAL A 1 188 ? 10.446 -4.223 -26.641 1.00 92.19 188 VAL A O 1
ATOM 1552 N N . ALA A 1 189 ? 10.589 -6.131 -25.506 1.00 92.62 189 ALA A N 1
ATOM 1553 C CA . ALA A 1 189 ? 11.809 -5.772 -24.779 1.00 92.62 189 ALA A CA 1
ATOM 1554 C C . ALA A 1 189 ? 13.126 -6.077 -25.524 1.00 92.62 189 ALA A C 1
ATOM 1556 O O . ALA A 1 189 ? 14.204 -5.817 -24.978 1.00 92.62 189 ALA A O 1
ATOM 1557 N N . THR A 1 190 ? 13.067 -6.627 -26.741 1.00 91.00 190 THR A N 1
ATOM 1558 C CA . THR A 1 190 ? 14.260 -6.892 -27.566 1.00 91.00 190 THR A CA 1
ATOM 1559 C C . THR A 1 190 ? 14.987 -5.601 -27.937 1.00 91.00 190 THR A C 1
ATOM 1561 O O . THR A 1 190 ? 14.411 -4.512 -27.906 1.00 91.00 190 THR A O 1
ATOM 1564 N N . MET A 1 191 ? 16.256 -5.703 -28.319 1.00 87.94 191 MET A N 1
ATOM 1565 C CA . MET A 1 191 ? 17.048 -4.548 -28.743 1.00 87.94 191 MET A CA 1
ATOM 1566 C C . MET A 1 191 ? 16.672 -4.011 -30.131 1.00 87.94 191 MET A C 1
ATOM 1568 O O . MET A 1 191 ? 17.209 -2.991 -30.532 1.00 87.94 191 MET A O 1
ATOM 1572 N N . GLU A 1 192 ? 15.760 -4.646 -30.868 1.00 85.88 192 GLU A N 1
ATOM 1573 C CA . GLU A 1 192 ? 15.340 -4.154 -32.183 1.00 85.88 192 GLU A CA 1
ATOM 1574 C C . GLU A 1 192 ? 14.309 -3.019 -32.076 1.00 85.88 192 GLU A C 1
ATOM 1576 O O . GLU A 1 192 ? 13.408 -3.078 -31.233 1.00 85.88 192 GLU A O 1
ATOM 1581 N N . PRO A 1 193 ? 14.380 -1.986 -32.931 1.00 83.94 193 PRO A N 1
ATOM 1582 C CA . PRO A 1 193 ? 13.310 -1.003 -33.037 1.00 83.94 193 PRO A CA 1
ATOM 1583 C C . PRO A 1 193 ? 12.041 -1.641 -33.630 1.00 83.94 193 PRO A C 1
ATOM 1585 O O . PRO A 1 193 ? 12.112 -2.557 -34.445 1.00 83.94 193 PRO A O 1
ATOM 1588 N N . GLY A 1 194 ? 10.867 -1.132 -33.248 1.00 85.12 194 GLY A N 1
ATOM 1589 C CA . GLY A 1 194 ? 9.574 -1.669 -33.683 1.00 85.12 194 GLY A CA 1
ATOM 1590 C C . GLY A 1 194 ? 8.930 -2.646 -32.695 1.00 85.12 194 GLY A C 1
ATOM 1591 O O . GLY A 1 194 ? 9.521 -3.062 -31.698 1.00 85.12 194 GLY A O 1
ATOM 1592 N N . VAL A 1 195 ? 7.666 -2.981 -32.961 1.00 86.06 195 VAL A N 1
ATOM 1593 C CA . VAL A 1 195 ? 6.846 -3.876 -32.132 1.00 86.06 195 VAL A CA 1
ATOM 1594 C C . VAL A 1 195 ? 6.516 -5.119 -32.950 1.00 86.06 195 VAL A C 1
ATOM 1596 O O . VAL A 1 195 ? 5.551 -5.126 -33.706 1.00 86.06 195 VAL A O 1
ATOM 1599 N N . ASN A 1 196 ? 7.322 -6.168 -32.782 1.00 84.31 196 ASN A N 1
ATOM 1600 C CA . ASN A 1 196 ? 7.113 -7.467 -33.416 1.00 84.31 196 ASN A CA 1
ATOM 1601 C C . ASN A 1 196 ? 6.899 -8.524 -32.331 1.00 84.31 196 ASN A C 1
ATOM 1603 O O . ASN A 1 196 ? 7.823 -8.862 -31.595 1.00 84.31 196 ASN A O 1
ATOM 1607 N N . LEU A 1 197 ? 5.668 -9.029 -32.214 1.00 85.00 197 LEU A N 1
ATOM 1608 C CA . LEU A 1 197 ? 5.321 -10.050 -31.214 1.00 85.00 197 LEU A CA 1
ATOM 1609 C C . LEU A 1 197 ? 5.744 -11.454 -31.649 1.00 85.00 197 LEU A C 1
ATOM 1611 O O . LEU A 1 197 ? 6.068 -12.289 -30.811 1.00 85.00 197 LEU A O 1
ATOM 1615 N N . PHE A 1 198 ? 5.783 -11.689 -32.958 1.00 86.25 198 PHE A N 1
ATOM 1616 C CA . PHE A 1 198 ? 6.162 -12.957 -33.570 1.00 86.25 198 PHE A CA 1
ATOM 1617 C C . PHE A 1 198 ? 7.315 -12.690 -34.539 1.00 86.25 198 PHE A C 1
ATOM 1619 O O . PHE A 1 198 ? 7.069 -12.484 -35.730 1.00 86.25 198 PHE A O 1
ATOM 1626 N N . PRO A 1 199 ? 8.560 -12.580 -34.041 1.00 76.44 199 PRO A N 1
ATOM 1627 C CA . PRO A 1 199 ? 9.704 -12.411 -34.920 1.00 76.44 199 PRO A CA 1
ATOM 1628 C C . PRO A 1 199 ? 9.795 -13.618 -35.871 1.00 76.44 199 PRO A C 1
ATOM 1630 O O . PRO A 1 199 ? 9.528 -14.747 -35.449 1.00 76.44 199 PRO A O 1
ATOM 1633 N N . PRO A 1 200 ? 10.122 -13.405 -37.157 1.00 73.62 200 PRO A N 1
ATOM 1634 C CA . PRO A 1 200 ? 10.318 -14.504 -38.092 1.00 73.62 200 PRO A CA 1
ATOM 1635 C C . PRO A 1 200 ? 11.425 -15.441 -37.588 1.00 73.62 200 PRO A C 1
ATOM 1637 O O . PRO A 1 200 ? 12.370 -14.991 -36.942 1.00 73.62 200 PRO A O 1
ATOM 1640 N N . ASN A 1 201 ? 11.308 -16.740 -37.885 1.00 65.81 201 ASN A N 1
ATOM 1641 C CA . ASN A 1 201 ? 12.331 -17.748 -37.579 1.00 65.81 201 ASN A CA 1
ATOM 1642 C C . ASN A 1 201 ? 13.582 -17.488 -38.430 1.00 65.81 201 ASN A C 1
ATOM 1644 O O . ASN A 1 201 ? 13.772 -18.098 -39.480 1.00 65.81 201 ASN A O 1
ATOM 1648 N N . VAL A 1 202 ? 14.394 -16.532 -38.000 1.00 63.81 202 VAL A N 1
ATOM 1649 C CA . VAL A 1 202 ? 15.700 -16.213 -38.571 1.00 63.81 202 VAL A CA 1
ATOM 1650 C C . VAL A 1 202 ? 16.758 -16.698 -37.580 1.00 63.81 202 VAL A C 1
ATOM 1652 O O . VAL A 1 202 ? 16.528 -16.664 -36.373 1.00 63.81 202 VAL A O 1
ATOM 1655 N N . ASP A 1 203 ? 17.932 -17.106 -38.066 1.00 68.19 203 ASP A N 1
ATOM 1656 C CA . ASP A 1 203 ? 19.078 -17.554 -37.248 1.00 68.19 203 ASP A CA 1
ATOM 1657 C C . ASP A 1 203 ? 19.585 -16.500 -36.235 1.00 68.19 203 ASP A C 1
ATOM 1659 O O . ASP A 1 203 ? 20.468 -16.768 -35.420 1.00 68.19 203 ASP A O 1
ATOM 1663 N N . TYR A 1 204 ? 19.030 -15.287 -36.273 1.00 73.44 204 TYR A N 1
ATOM 1664 C CA . TYR A 1 204 ? 19.330 -14.187 -35.373 1.00 73.44 204 TYR A CA 1
ATOM 1665 C C . TYR A 1 204 ? 18.207 -13.993 -34.348 1.00 73.44 204 TYR A C 1
ATOM 1667 O O . TYR A 1 204 ? 17.090 -13.614 -34.700 1.00 73.44 204 TYR A O 1
ATOM 1675 N N . GLN A 1 205 ? 18.524 -14.195 -33.066 1.00 71.06 205 GLN A N 1
ATOM 1676 C CA . GLN A 1 205 ? 17.669 -13.769 -31.959 1.00 71.06 205 GLN A CA 1
ATOM 1677 C C . GLN A 1 205 ? 18.245 -12.498 -31.320 1.00 71.06 205 GLN A C 1
ATOM 1679 O O . GLN A 1 205 ? 19.336 -12.554 -30.743 1.00 71.06 205 GLN A O 1
ATOM 1684 N N . PRO A 1 206 ? 17.547 -11.351 -31.398 1.00 77.06 206 PRO A N 1
ATOM 1685 C CA . PRO A 1 206 ? 18.023 -10.123 -30.783 1.00 77.06 206 PRO A CA 1
ATOM 1686 C C . PRO A 1 206 ? 18.042 -10.248 -29.257 1.00 77.06 206 PRO A C 1
ATOM 1688 O O . PRO A 1 206 ? 17.104 -10.757 -28.640 1.00 77.06 206 PRO A O 1
ATOM 1691 N N . GLY A 1 207 ? 19.105 -9.737 -28.633 1.00 85.81 207 GLY A N 1
ATOM 1692 C CA . GLY A 1 207 ? 19.217 -9.678 -27.176 1.00 85.81 207 GLY A CA 1
ATOM 1693 C C . GLY A 1 207 ? 18.133 -8.802 -26.536 1.00 85.81 207 GLY A C 1
ATOM 1694 O O . GLY A 1 207 ? 17.496 -7.975 -27.193 1.00 85.81 207 GLY A O 1
ATOM 1695 N N . TYR A 1 208 ? 17.936 -8.955 -25.227 1.00 87.56 208 TYR A N 1
ATOM 1696 C CA . TYR A 1 208 ? 17.015 -8.125 -24.445 1.00 87.56 208 TYR A CA 1
ATOM 1697 C C . TYR A 1 208 ? 17.732 -6.933 -23.816 1.00 87.56 208 TYR A C 1
ATOM 1699 O O . TYR A 1 208 ? 18.840 -7.075 -23.304 1.00 87.56 208 TYR A O 1
ATOM 1707 N N . SER A 1 209 ? 17.067 -5.777 -23.766 1.00 92.31 209 SER A N 1
ATOM 1708 C CA . SER A 1 209 ? 17.535 -4.638 -22.966 1.00 92.31 209 SER A CA 1
ATOM 1709 C C . SER A 1 209 ? 16.887 -4.651 -21.582 1.00 92.31 209 SER A C 1
ATOM 1711 O O . SER A 1 209 ? 15.662 -4.744 -21.462 1.00 92.31 209 SER A O 1
ATOM 1713 N N . SER A 1 210 ? 17.690 -4.491 -20.527 1.00 92.56 210 SER A N 1
ATOM 1714 C CA . SER A 1 210 ? 17.201 -4.459 -19.139 1.00 92.56 210 SER A CA 1
ATOM 1715 C C . SER A 1 210 ? 16.170 -3.351 -18.905 1.00 92.56 210 SER A C 1
ATOM 1717 O O . SER A 1 210 ? 15.169 -3.566 -18.224 1.00 92.56 210 SER A O 1
ATOM 1719 N N . ILE A 1 211 ? 16.379 -2.181 -19.512 1.00 94.50 211 ILE A N 1
ATOM 1720 C CA . ILE A 1 211 ? 15.508 -1.008 -19.351 1.00 94.50 211 ILE A CA 1
ATOM 1721 C C . ILE A 1 211 ? 14.161 -1.243 -20.038 1.00 94.50 211 ILE A C 1
ATOM 1723 O O . ILE A 1 211 ? 13.111 -1.031 -19.434 1.00 94.50 211 ILE A O 1
ATOM 1727 N N . LEU A 1 212 ? 14.170 -1.763 -21.269 1.00 94.88 212 LEU A N 1
ATOM 1728 C CA . LEU A 1 212 ? 12.931 -2.097 -21.976 1.00 94.88 212 LEU A CA 1
ATOM 1729 C C . LEU A 1 212 ? 12.156 -3.212 -21.266 1.00 94.88 212 LEU A C 1
ATOM 1731 O O . LEU A 1 212 ? 10.929 -3.155 -21.186 1.00 94.88 212 LEU A O 1
ATOM 1735 N N . ARG A 1 213 ? 12.868 -4.199 -20.704 1.00 94.50 213 ARG A N 1
ATOM 1736 C CA . ARG A 1 213 ? 12.270 -5.304 -19.946 1.00 94.50 213 ARG A CA 1
ATOM 1737 C C . ARG A 1 213 ? 11.557 -4.814 -18.689 1.00 94.50 213 ARG A C 1
ATOM 1739 O O . ARG A 1 213 ? 10.429 -5.233 -18.439 1.00 94.50 213 ARG A O 1
ATOM 1746 N N . VAL A 1 214 ? 12.174 -3.907 -17.928 1.00 95.31 214 VAL A N 1
ATOM 1747 C CA . VAL A 1 214 ? 11.511 -3.258 -16.784 1.00 95.31 214 VAL A CA 1
ATOM 1748 C C . VAL A 1 214 ? 10.322 -2.422 -17.253 1.00 95.31 214 VAL A C 1
ATOM 1750 O O . VAL A 1 214 ? 9.267 -2.488 -16.630 1.00 95.31 214 VAL A O 1
ATOM 1753 N N . GLY A 1 215 ? 10.452 -1.707 -18.373 1.00 96.38 215 GLY A N 1
ATOM 1754 C CA . GLY A 1 215 ? 9.378 -0.900 -18.953 1.00 96.38 215 GLY A CA 1
ATOM 1755 C C . GLY A 1 215 ? 8.133 -1.723 -19.274 1.00 96.38 215 GLY A C 1
ATOM 1756 O O . GLY A 1 215 ? 7.059 -1.425 -18.755 1.00 96.38 215 GLY A O 1
ATOM 1757 N N . ILE A 1 216 ? 8.269 -2.789 -20.073 1.00 96.31 216 ILE A N 1
ATOM 1758 C CA . ILE A 1 216 ? 7.121 -3.622 -20.455 1.00 96.31 216 ILE A CA 1
ATOM 1759 C C . ILE A 1 216 ? 6.537 -4.365 -19.250 1.00 96.31 216 ILE A C 1
ATOM 1761 O O . ILE A 1 216 ? 5.317 -4.407 -19.095 1.00 96.31 216 ILE A O 1
ATOM 1765 N N . ALA A 1 217 ? 7.385 -4.890 -18.357 1.00 95.94 217 ALA A N 1
ATOM 1766 C CA . ALA A 1 217 ? 6.928 -5.573 -17.153 1.00 95.94 217 ALA A CA 1
ATOM 1767 C C . ALA A 1 217 ? 6.121 -4.627 -16.256 1.00 95.94 217 ALA A C 1
ATOM 1769 O O . ALA A 1 217 ? 5.011 -4.973 -15.856 1.00 95.94 217 ALA A O 1
ATOM 1770 N N . PHE A 1 218 ? 6.636 -3.420 -16.000 1.00 96.81 218 PHE A N 1
ATOM 1771 C CA . PHE A 1 218 ? 5.945 -2.389 -15.229 1.00 96.81 218 PHE A CA 1
ATOM 1772 C C . PHE A 1 218 ? 4.620 -1.985 -15.882 1.00 96.81 218 PHE A C 1
ATOM 1774 O O . PHE A 1 218 ? 3.596 -1.962 -15.201 1.00 96.81 218 PHE A O 1
ATOM 1781 N N . SER A 1 219 ? 4.608 -1.720 -17.193 1.00 97.12 219 SER A N 1
ATOM 1782 C CA . SER A 1 219 ? 3.387 -1.349 -17.916 1.00 97.12 219 SER A CA 1
ATOM 1783 C C . SER A 1 219 ? 2.309 -2.431 -17.835 1.00 97.12 219 SER A C 1
ATOM 1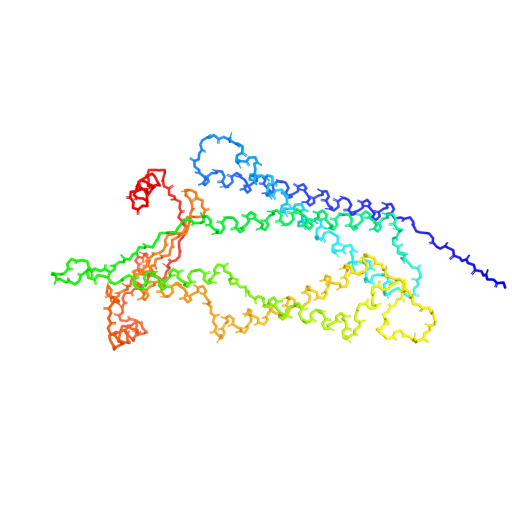785 O O . SER A 1 219 ? 1.153 -2.103 -17.579 1.00 97.12 219 SER A O 1
ATOM 1787 N N . MET A 1 220 ? 2.665 -3.710 -18.003 1.00 97.25 220 MET A N 1
ATOM 1788 C CA . MET A 1 220 ? 1.700 -4.816 -17.911 1.00 97.25 220 MET A CA 1
ATOM 1789 C C . MET A 1 220 ? 1.187 -5.017 -16.484 1.00 97.25 220 MET A C 1
ATOM 1791 O O . MET A 1 220 ? -0.014 -5.227 -16.283 1.00 97.25 220 MET A O 1
ATOM 1795 N N . TRP A 1 221 ? 2.069 -4.894 -15.487 1.00 97.19 221 TRP A N 1
ATOM 1796 C CA . TRP A 1 221 ? 1.677 -4.942 -14.079 1.00 97.19 221 TRP A CA 1
ATOM 1797 C C . TRP A 1 221 ? 0.698 -3.817 -13.734 1.00 97.19 221 TRP A C 1
ATOM 1799 O O . TRP A 1 221 ? -0.362 -4.073 -13.162 1.00 97.19 221 TRP A O 1
ATOM 1809 N N . LEU A 1 222 ? 1.022 -2.581 -14.119 1.00 97.12 222 LEU A N 1
ATOM 1810 C CA . LEU A 1 222 ? 0.198 -1.410 -13.840 1.00 97.12 222 LEU A CA 1
ATOM 1811 C C . LEU A 1 222 ? -1.155 -1.485 -14.556 1.00 97.12 222 LEU A C 1
ATOM 1813 O O . LEU A 1 222 ? -2.183 -1.272 -13.920 1.00 97.12 222 LEU A O 1
ATOM 1817 N N . ALA A 1 223 ? -1.173 -1.829 -15.847 1.00 97.12 223 ALA A N 1
ATOM 1818 C CA . ALA A 1 223 ? -2.409 -1.943 -16.618 1.00 97.12 223 ALA A CA 1
ATOM 1819 C C . ALA A 1 223 ? -3.361 -2.985 -16.009 1.00 97.12 223 ALA A C 1
ATOM 1821 O O . ALA A 1 223 ? -4.533 -2.690 -15.776 1.00 97.12 223 ALA A O 1
ATOM 1822 N N . THR A 1 224 ? -2.844 -4.170 -15.670 1.00 97.75 224 THR A N 1
ATOM 1823 C CA . THR A 1 224 ? -3.645 -5.231 -15.039 1.00 97.75 224 THR A CA 1
ATOM 1824 C C . THR A 1 224 ? -4.165 -4.797 -13.667 1.00 97.75 224 THR A C 1
ATOM 1826 O O . THR A 1 224 ? -5.338 -5.007 -13.357 1.00 97.75 224 THR A O 1
ATOM 1829 N N . ALA A 1 225 ? -3.328 -4.130 -12.865 1.00 97.31 225 ALA A N 1
ATOM 1830 C CA . ALA A 1 225 ? -3.714 -3.641 -11.544 1.00 97.31 225 ALA A CA 1
ATOM 1831 C C . ALA A 1 225 ? -4.814 -2.571 -11.621 1.00 97.31 225 ALA A C 1
ATOM 1833 O O . ALA A 1 225 ? -5.752 -2.609 -10.826 1.00 97.31 225 ALA A O 1
ATOM 1834 N N . ILE A 1 226 ? -4.732 -1.646 -12.586 1.00 97.56 226 ILE A N 1
ATOM 1835 C CA . ILE A 1 226 ? -5.756 -0.616 -12.812 1.00 97.56 226 ILE A CA 1
ATOM 1836 C C . ILE A 1 226 ? -7.086 -1.265 -13.188 1.00 97.56 226 ILE A C 1
ATOM 1838 O O . ILE A 1 226 ? -8.104 -0.938 -12.586 1.00 97.56 226 ILE A O 1
ATOM 1842 N N . VAL A 1 227 ? -7.088 -2.206 -14.136 1.00 97.00 227 VAL A N 1
ATOM 1843 C CA . VAL A 1 227 ? -8.319 -2.896 -14.554 1.00 97.00 227 VAL A CA 1
ATOM 1844 C C . VAL A 1 227 ? -8.952 -3.640 -13.377 1.00 97.00 227 VAL A C 1
ATOM 1846 O O . VAL A 1 227 ? -10.141 -3.463 -13.120 1.00 97.00 227 VAL A O 1
ATOM 1849 N N . GLN A 1 228 ? -8.164 -4.403 -12.611 1.00 96.81 228 GLN A N 1
ATOM 1850 C CA . GLN A 1 228 ? -8.665 -5.088 -11.415 1.00 96.81 228 GLN A CA 1
ATOM 1851 C C . GLN A 1 228 ? -9.230 -4.115 -10.378 1.00 96.81 228 GLN A C 1
ATOM 1853 O O . GLN A 1 228 ? -10.318 -4.334 -9.853 1.00 96.81 228 GLN A O 1
ATOM 1858 N N . TYR A 1 229 ? -8.510 -3.027 -10.098 1.00 96.38 229 TYR A N 1
ATOM 1859 C CA . TYR A 1 229 ? -8.944 -2.019 -9.137 1.00 96.38 229 TYR A CA 1
ATOM 1860 C C . TYR A 1 229 ? -10.254 -1.346 -9.563 1.00 96.38 229 TYR A C 1
ATOM 1862 O O . TYR A 1 229 ? -11.145 -1.170 -8.734 1.00 96.38 229 TYR A O 1
ATOM 1870 N N . LEU A 1 230 ? -10.396 -1.001 -10.847 1.00 96.19 230 LEU A N 1
ATOM 1871 C CA . LEU A 1 230 ? -11.623 -0.413 -11.383 1.00 96.19 230 LEU A CA 1
ATOM 1872 C C . LEU A 1 230 ? -12.799 -1.384 -11.277 1.00 96.19 230 LEU A C 1
ATOM 1874 O O . LEU A 1 230 ? -13.868 -0.978 -10.830 1.00 96.19 230 LEU A O 1
ATOM 1878 N N . ILE A 1 231 ? -12.599 -2.662 -11.618 1.00 95.50 231 ILE A N 1
ATOM 1879 C CA . ILE A 1 231 ? -13.637 -3.690 -11.461 1.00 95.50 231 ILE A CA 1
ATOM 1880 C C . ILE A 1 231 ? -14.051 -3.809 -9.991 1.00 95.50 231 ILE A C 1
ATOM 1882 O O . ILE A 1 231 ? -15.244 -3.819 -9.684 1.00 95.50 231 ILE A O 1
ATOM 1886 N N . TYR A 1 232 ? -13.078 -3.840 -9.079 1.00 95.06 232 TYR A N 1
ATOM 1887 C CA . TYR A 1 232 ? -13.349 -3.922 -7.651 1.00 95.06 232 TYR A CA 1
ATOM 1888 C C . TYR A 1 232 ? -14.155 -2.714 -7.153 1.00 95.06 232 TYR A C 1
ATOM 1890 O O . TYR A 1 232 ? -15.199 -2.891 -6.538 1.00 95.06 232 TYR A O 1
ATOM 1898 N N . VAL A 1 233 ? -13.710 -1.485 -7.426 1.00 93.50 233 VAL A N 1
ATOM 1899 C CA . VAL A 1 233 ? -14.351 -0.277 -6.878 1.00 93.50 233 VAL A CA 1
ATOM 1900 C C . VAL A 1 233 ? -15.711 0.001 -7.520 1.00 93.50 233 VAL A C 1
ATOM 1902 O O . VAL A 1 233 ? -16.651 0.369 -6.820 1.00 93.50 233 VAL A O 1
ATOM 1905 N N . ILE A 1 234 ? -15.831 -0.155 -8.841 1.00 95.06 234 ILE A N 1
ATOM 1906 C CA . ILE A 1 234 ? -17.066 0.175 -9.565 1.00 95.06 234 ILE A CA 1
ATOM 1907 C C . ILE A 1 234 ? -18.132 -0.894 -9.333 1.00 95.06 234 ILE A C 1
ATOM 1909 O O . ILE A 1 234 ? -19.301 -0.546 -9.157 1.00 95.06 234 ILE A O 1
ATOM 1913 N N . PHE A 1 235 ? -17.739 -2.173 -9.339 1.00 94.62 235 PHE A N 1
ATOM 1914 C CA . PHE A 1 235 ? -18.686 -3.282 -9.283 1.00 94.62 235 PHE A CA 1
ATOM 1915 C C . PHE A 1 235 ? -18.692 -3.991 -7.930 1.00 94.62 235 PHE A C 1
ATOM 1917 O O . PHE A 1 235 ? -19.717 -3.996 -7.254 1.00 94.62 235 PHE A O 1
ATOM 1924 N N . TYR A 1 236 ? -17.565 -4.577 -7.520 1.00 93.25 236 TYR A N 1
ATOM 1925 C CA . TYR A 1 236 ? -17.537 -5.464 -6.352 1.00 93.25 236 TYR A CA 1
ATOM 1926 C C . TYR A 1 236 ? -17.900 -4.731 -5.055 1.00 93.25 236 TYR A C 1
ATOM 1928 O O . TYR A 1 236 ? -18.839 -5.115 -4.367 1.00 93.25 236 TYR A O 1
ATOM 1936 N N . GLN A 1 237 ? -17.216 -3.631 -4.749 1.00 92.88 237 GLN A N 1
ATOM 1937 C CA . GLN A 1 237 ? -17.433 -2.890 -3.508 1.00 92.88 237 GLN A CA 1
ATOM 1938 C C . GLN A 1 237 ? -18.842 -2.289 -3.429 1.00 92.88 237 GLN A C 1
ATOM 1940 O O . GLN A 1 237 ? -19.423 -2.203 -2.354 1.00 92.88 237 GLN A O 1
ATOM 1945 N N . ARG A 1 238 ? -19.400 -1.863 -4.568 1.00 90.44 238 ARG A N 1
ATOM 1946 C CA . ARG A 1 238 ? -20.692 -1.171 -4.605 1.00 90.44 238 ARG A CA 1
ATOM 1947 C C . ARG A 1 238 ? -21.893 -2.114 -4.611 1.00 90.44 238 ARG A C 1
ATOM 1949 O O . ARG A 1 238 ? -22.929 -1.748 -4.067 1.00 90.44 238 ARG A O 1
ATOM 1956 N N . PHE A 1 239 ? -21.785 -3.265 -5.272 1.00 93.44 239 PHE A N 1
ATOM 1957 C CA . PHE A 1 239 ? -22.926 -4.160 -5.497 1.00 93.44 239 PHE A CA 1
ATOM 1958 C C . PHE A 1 239 ? -22.802 -5.519 -4.810 1.00 93.44 239 PHE A C 1
ATOM 1960 O O . PHE A 1 239 ? -23.798 -6.232 -4.746 1.00 93.44 239 PHE A O 1
ATOM 1967 N N . VAL A 1 240 ? -21.612 -5.895 -4.335 1.00 92.19 240 VAL A N 1
ATOM 1968 C CA . VAL A 1 240 ? -21.378 -7.195 -3.693 1.00 92.19 240 VAL A CA 1
ATOM 1969 C C . VAL A 1 240 ? -21.110 -7.008 -2.209 1.00 92.19 240 VAL A C 1
ATOM 1971 O O . VAL A 1 240 ? -21.903 -7.463 -1.393 1.00 92.19 240 VAL A O 1
ATOM 1974 N N . GLU A 1 241 ? -20.007 -6.353 -1.848 1.00 90.50 241 GLU A N 1
ATOM 1975 C CA . GLU A 1 241 ? -19.563 -6.331 -0.455 1.00 90.50 241 GLU A CA 1
ATOM 1976 C C . GLU A 1 241 ? -18.587 -5.184 -0.153 1.00 90.50 241 GLU A C 1
ATOM 1978 O O . GLU A 1 241 ? -17.570 -5.028 -0.836 1.00 90.50 241 GLU A O 1
ATOM 1983 N N . ASP A 1 242 ? -18.830 -4.454 0.941 1.00 93.00 242 ASP A N 1
ATOM 1984 C CA . ASP A 1 242 ? -17.824 -3.604 1.581 1.00 93.00 242 ASP A CA 1
ATOM 1985 C C . ASP A 1 242 ? -17.395 -4.208 2.925 1.00 93.00 242 ASP A C 1
ATOM 19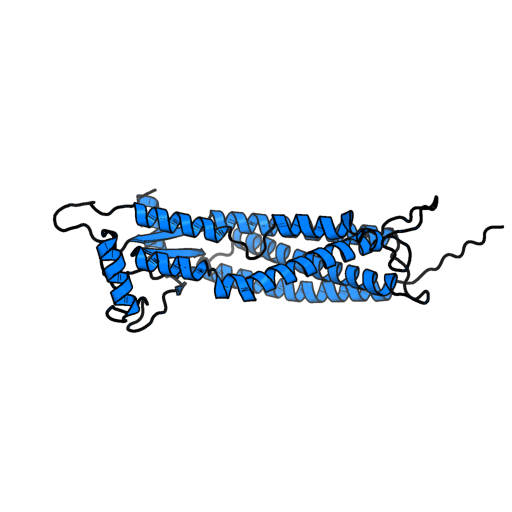87 O O . ASP A 1 242 ? -18.073 -4.070 3.943 1.00 93.00 242 ASP A O 1
ATOM 1991 N N . LYS A 1 243 ? -16.226 -4.859 2.929 1.00 92.25 243 LYS A N 1
ATOM 1992 C CA . LYS A 1 243 ? -15.686 -5.541 4.113 1.00 92.25 243 LYS A CA 1
ATOM 1993 C C . LYS A 1 243 ? -15.503 -4.634 5.330 1.00 92.25 243 LYS A C 1
ATOM 1995 O O . LYS A 1 243 ? -15.618 -5.104 6.456 1.00 92.25 243 LYS A O 1
ATOM 2000 N N . ILE A 1 244 ? -15.185 -3.352 5.127 1.00 92.31 244 ILE A N 1
ATOM 2001 C CA . ILE A 1 244 ? -14.938 -2.435 6.247 1.00 92.31 244 ILE A CA 1
ATOM 2002 C C . ILE A 1 244 ? -16.259 -2.049 6.908 1.00 92.31 244 ILE A C 1
ATOM 2004 O O . ILE A 1 244 ? -16.339 -2.030 8.134 1.00 92.31 244 ILE A O 1
ATOM 2008 N N . ILE A 1 245 ? -17.295 -1.784 6.110 1.00 92.50 245 ILE A N 1
ATOM 2009 C CA . ILE A 1 245 ? -18.639 -1.486 6.624 1.00 92.50 245 ILE A CA 1
ATOM 2010 C C . ILE A 1 245 ? -19.220 -2.723 7.312 1.00 92.50 245 ILE A C 1
ATOM 2012 O O . ILE A 1 245 ? -19.657 -2.622 8.455 1.00 92.50 245 ILE A O 1
ATOM 2016 N N . ASN A 1 246 ? -19.107 -3.90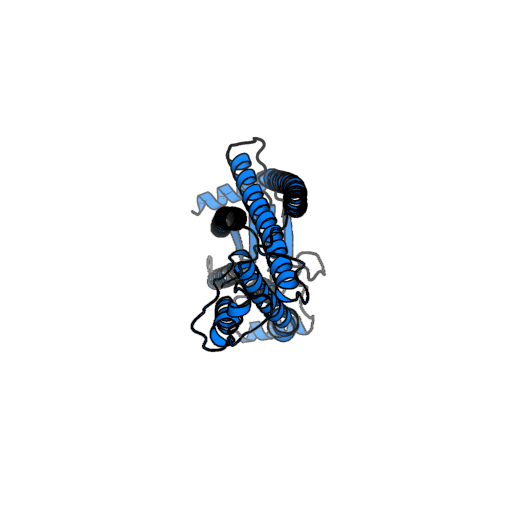0 6.687 1.00 94.19 246 ASN A N 1
ATOM 2017 C CA . ASN A 1 246 ? -19.559 -5.163 7.273 1.00 94.19 246 ASN A CA 1
ATOM 2018 C C . ASN A 1 246 ? -18.938 -5.424 8.652 1.00 94.19 246 ASN A C 1
ATOM 2020 O O . ASN A 1 246 ? -19.618 -5.900 9.556 1.00 94.19 246 ASN A O 1
ATOM 2024 N N . PHE A 1 247 ? -17.662 -5.082 8.841 1.00 96.12 247 PHE A N 1
ATOM 2025 C CA . PHE A 1 247 ? -16.999 -5.216 10.135 1.00 96.12 247 PHE A CA 1
ATOM 2026 C C . PHE A 1 247 ? -17.549 -4.265 11.201 1.00 96.12 247 PHE A C 1
ATOM 2028 O O . PHE A 1 247 ? -17.733 -4.661 12.352 1.00 96.12 247 PHE A O 1
ATOM 2035 N N . ILE A 1 248 ? -17.824 -3.011 10.833 1.00 95.44 248 ILE A N 1
ATOM 2036 C CA . ILE A 1 248 ? -18.426 -2.022 11.739 1.00 95.44 248 ILE A CA 1
ATOM 2037 C C . ILE A 1 248 ? -19.841 -2.463 12.134 1.00 95.44 248 ILE A C 1
ATOM 2039 O O . ILE A 1 248 ? -20.201 -2.420 13.315 1.00 95.44 248 ILE A O 1
ATOM 2043 N N . ASP A 1 249 ? -20.616 -2.945 11.163 1.00 93.25 249 ASP A N 1
ATOM 2044 C CA . ASP A 1 249 ? -21.953 -3.489 11.388 1.00 93.25 249 ASP A CA 1
ATOM 2045 C C . ASP A 1 249 ? -21.903 -4.712 12.302 1.00 93.25 249 ASP A C 1
ATOM 2047 O O . ASP A 1 249 ? -22.666 -4.801 13.266 1.00 93.25 249 ASP A O 1
ATOM 2051 N N . LEU A 1 250 ? -20.948 -5.614 12.068 1.00 94.69 250 LEU A N 1
ATOM 2052 C CA . LEU A 1 250 ? -20.731 -6.776 12.914 1.00 94.69 250 LEU A CA 1
ATOM 2053 C C . LEU A 1 250 ? -20.413 -6.386 14.359 1.00 94.69 250 LEU A C 1
ATOM 2055 O O . LEU A 1 250 ? -20.953 -7.002 15.277 1.00 94.69 250 LEU A O 1
ATOM 2059 N N . CYS A 1 251 ? -19.574 -5.370 14.575 1.00 95.56 251 CYS A N 1
ATOM 2060 C CA . CYS A 1 251 ? -19.270 -4.863 15.914 1.00 95.56 251 CYS A CA 1
ATOM 2061 C C . CYS A 1 251 ? -20.552 -4.416 16.638 1.00 95.56 251 CYS A C 1
ATOM 2063 O O . CYS A 1 251 ? -20.761 -4.786 17.792 1.00 95.56 251 CYS A O 1
ATOM 2065 N N . SER A 1 252 ? -21.445 -3.690 15.950 1.00 93.12 252 SER A N 1
ATOM 2066 C CA . SER A 1 252 ? -22.725 -3.225 16.513 1.00 93.12 252 SER A CA 1
ATOM 2067 C C . SER A 1 252 ? -23.700 -4.361 16.811 1.00 93.12 252 SER A C 1
ATOM 2069 O O . SER A 1 252 ? -24.272 -4.430 17.900 1.00 93.12 252 SER A O 1
ATOM 2071 N N . VAL A 1 253 ? -23.861 -5.291 15.868 1.00 92.38 253 VAL A N 1
ATOM 2072 C CA . VAL A 1 253 ? -24.743 -6.455 16.032 1.00 92.38 253 VAL A CA 1
ATOM 2073 C C . VAL A 1 253 ? -24.212 -7.400 17.113 1.00 92.38 253 VAL A C 1
ATOM 2075 O O . VAL A 1 253 ? -24.993 -8.015 17.833 1.00 92.38 253 VAL A O 1
ATOM 2078 N N . SER A 1 254 ? -22.893 -7.474 17.287 1.00 93.12 254 SER A N 1
ATOM 2079 C CA . SER A 1 254 ? -22.251 -8.302 18.313 1.00 93.12 254 SER A CA 1
ATOM 2080 C C . SER A 1 254 ? -22.136 -7.612 19.674 1.00 93.12 254 SER A C 1
ATOM 2082 O O . SER A 1 254 ? -21.696 -8.257 20.618 1.00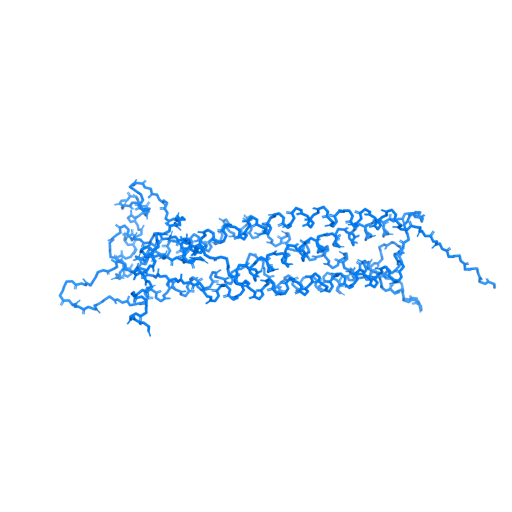 93.12 254 SER A O 1
ATOM 2084 N N . ASN A 1 255 ? -22.571 -6.351 19.802 1.00 94.25 255 ASN A N 1
ATOM 2085 C CA . ASN A 1 255 ? -22.486 -5.548 21.028 1.00 94.25 255 ASN A CA 1
ATOM 2086 C C . ASN A 1 255 ? -21.045 -5.350 21.546 1.00 94.25 255 ASN A C 1
ATOM 2088 O O . ASN A 1 255 ? -20.806 -5.318 22.754 1.00 94.25 255 ASN A O 1
ATOM 2092 N N . ILE A 1 256 ? -20.070 -5.248 20.636 1.00 95.62 256 ILE A N 1
ATOM 2093 C CA . ILE A 1 256 ? -18.642 -5.160 20.963 1.00 95.62 256 ILE A CA 1
ATOM 2094 C C . ILE A 1 256 ? -18.043 -3.907 20.343 1.00 95.62 256 ILE A C 1
ATOM 2096 O O . ILE A 1 256 ? -17.996 -3.754 19.125 1.00 95.62 256 ILE A O 1
ATOM 2100 N N . SER A 1 257 ? -17.509 -3.026 21.183 1.00 96.25 257 SER A N 1
ATOM 2101 C CA . SER A 1 257 ? -16.666 -1.925 20.721 1.00 96.25 257 SER A CA 1
ATOM 2102 C C . SER A 1 257 ? -15.206 -2.356 20.606 1.00 96.25 257 SER A C 1
ATOM 2104 O O . SER A 1 257 ? -14.724 -3.173 21.388 1.00 96.25 257 SER A O 1
ATOM 2106 N N . VAL A 1 258 ? -14.467 -1.753 19.675 1.00 96.62 258 VAL A N 1
ATOM 2107 C CA . VAL A 1 258 ? -13.061 -2.096 19.418 1.00 96.62 258 VAL A CA 1
ATOM 2108 C C . VAL A 1 258 ? -12.185 -0.856 19.552 1.00 96.62 258 VAL A C 1
ATOM 2110 O O . VAL A 1 258 ? -12.400 0.145 18.869 1.00 96.62 258 VAL A O 1
ATOM 2113 N N . PHE A 1 259 ? -11.173 -0.924 20.412 1.00 95.38 259 PHE A N 1
ATOM 2114 C CA . PHE A 1 259 ? -10.079 0.042 20.470 1.00 95.38 259 PHE A CA 1
ATOM 2115 C C . PHE A 1 259 ? -8.850 -0.535 19.775 1.00 95.38 259 PHE A C 1
ATOM 2117 O O . PHE A 1 259 ? -8.389 -1.616 20.125 1.00 95.38 259 PHE A O 1
ATOM 2124 N N . ILE A 1 260 ? -8.302 0.200 18.811 1.00 94.88 260 ILE A N 1
ATOM 2125 C CA . ILE A 1 260 ? -7.133 -0.200 18.026 1.00 94.88 260 ILE A CA 1
ATOM 2126 C C . ILE A 1 260 ? -6.027 0.824 18.271 1.00 94.88 260 ILE A C 1
ATOM 2128 O O . ILE A 1 260 ? -6.068 1.934 17.733 1.00 94.88 260 ILE A O 1
ATOM 2132 N N . PHE A 1 261 ? -5.023 0.467 19.066 1.00 93.38 261 PHE A N 1
ATOM 2133 C CA . PHE A 1 261 ? -3.871 1.321 19.344 1.00 93.38 261 PHE A CA 1
ATOM 2134 C C . PHE A 1 261 ? -2.801 1.133 18.272 1.00 93.38 261 PHE A C 1
ATOM 2136 O O . PHE A 1 261 ? -2.035 0.169 18.281 1.00 93.38 261 PHE A O 1
ATOM 2143 N N . THR A 1 262 ? -2.735 2.076 17.333 1.00 90.94 262 THR A N 1
ATOM 2144 C CA . THR A 1 262 ? -1.687 2.077 16.300 1.00 90.94 262 THR A CA 1
ATOM 2145 C C . THR A 1 262 ? -0.355 2.630 16.793 1.00 90.94 262 THR A C 1
ATOM 2147 O O . THR A 1 262 ? 0.697 2.221 16.307 1.00 90.94 262 THR A O 1
ATOM 2150 N N . ASP A 1 263 ? -0.409 3.564 17.741 1.00 91.19 263 ASP A N 1
ATOM 2151 C CA . ASP A 1 263 ? 0.725 4.132 18.461 1.00 91.19 263 ASP A CA 1
ATOM 2152 C C . ASP A 1 263 ? 0.320 4.270 19.947 1.00 91.19 263 ASP A C 1
ATOM 2154 O O . ASP A 1 263 ? -0.842 4.082 20.305 1.00 91.19 263 ASP A O 1
ATOM 2158 N N . ASN A 1 264 ? 1.258 4.608 20.834 1.00 90.50 264 ASN A N 1
ATOM 2159 C CA . ASN A 1 264 ? 1.031 4.559 22.286 1.00 90.50 264 ASN A CA 1
ATOM 2160 C C . ASN A 1 264 ? -0.129 5.451 22.779 1.00 90.50 264 ASN A C 1
ATOM 2162 O O . ASN A 1 264 ? -0.924 5.027 23.613 1.00 90.50 264 ASN A O 1
ATOM 2166 N N . LEU A 1 265 ? -0.240 6.679 22.262 1.00 93.25 265 LEU A N 1
ATOM 2167 C CA . LEU A 1 265 ? -1.287 7.643 22.629 1.00 93.25 265 LEU A CA 1
ATOM 2168 C C . LEU A 1 265 ? -2.280 7.917 21.491 1.00 93.25 265 LEU A C 1
ATOM 2170 O O . LEU A 1 265 ? -3.057 8.869 21.575 1.00 93.25 265 LEU A O 1
ATOM 2174 N N . TYR A 1 266 ? -2.246 7.136 20.410 1.00 94.31 266 TYR A N 1
ATOM 2175 C CA . TYR A 1 266 ? -3.065 7.377 19.224 1.00 94.31 266 TYR A CA 1
ATOM 2176 C C . TYR A 1 266 ? -3.600 6.080 18.632 1.00 94.31 266 TYR A C 1
ATOM 2178 O O . TYR A 1 266 ? -2.866 5.111 18.413 1.00 94.31 266 TYR A O 1
ATOM 2186 N N . GLY A 1 267 ? -4.881 6.096 18.294 1.00 94.62 267 GLY A N 1
ATOM 2187 C CA . GLY A 1 267 ? -5.534 4.946 17.708 1.00 94.62 267 GLY A CA 1
ATOM 2188 C C . GLY A 1 267 ? -6.894 5.265 17.121 1.00 94.62 267 GLY A C 1
ATOM 2189 O O . GLY A 1 267 ? -7.260 6.422 16.894 1.00 94.62 267 GLY A O 1
ATOM 2190 N N . TYR A 1 268 ? -7.643 4.198 16.899 1.00 95.50 268 TYR A N 1
ATOM 2191 C CA . TYR A 1 268 ? -8.989 4.232 16.357 1.00 95.50 268 TYR A CA 1
ATOM 2192 C C . TYR A 1 268 ? -9.945 3.561 17.334 1.00 95.50 268 TYR A C 1
ATOM 2194 O O . TYR A 1 268 ? -9.584 2.597 18.010 1.00 95.50 268 TYR A O 1
ATOM 2202 N N . TYR A 1 269 ? -11.160 4.085 17.409 1.00 96.31 269 TYR A N 1
ATOM 2203 C CA . TYR A 1 269 ? -12.245 3.517 18.189 1.00 96.31 269 TYR A CA 1
ATOM 2204 C C . TYR A 1 269 ? -13.419 3.216 17.266 1.00 96.31 269 TYR A C 1
ATOM 2206 O O . TYR A 1 269 ? -13.865 4.084 16.515 1.00 96.31 269 TYR A O 1
ATOM 2214 N N . ILE A 1 270 ? -13.909 1.985 17.334 1.00 97.00 270 ILE A N 1
ATOM 2215 C CA . ILE A 1 270 ? -15.130 1.544 16.671 1.00 97.00 270 ILE A CA 1
ATOM 2216 C C . ILE A 1 270 ? -16.172 1.336 17.761 1.00 97.00 270 ILE A C 1
ATOM 2218 O O . ILE A 1 270 ? -15.998 0.525 18.674 1.00 97.00 270 ILE A O 1
ATOM 2222 N N . HIS A 1 271 ? -17.250 2.101 17.674 1.00 96.00 271 HIS A N 1
ATOM 2223 C CA . HIS A 1 271 ? -18.386 2.007 18.563 1.00 96.00 271 HIS A CA 1
ATOM 2224 C C . HIS A 1 271 ? -19.333 0.908 18.081 1.00 96.00 271 HIS A C 1
ATOM 2226 O O . HIS A 1 271 ? -19.984 1.045 17.045 1.00 96.00 271 HIS A O 1
ATOM 2232 N N . GLY A 1 272 ? -19.396 -0.184 18.839 1.00 94.50 272 GLY A N 1
ATOM 2233 C CA . GLY A 1 272 ? -20.255 -1.330 18.558 1.00 94.50 272 GLY A CA 1
ATOM 2234 C C . GLY A 1 272 ? -21.262 -1.608 19.666 1.00 94.50 272 GLY A C 1
ATOM 2235 O O . GLY A 1 272 ? -21.677 -2.746 19.821 1.00 94.50 272 GLY A O 1
ATOM 2236 N N . LEU A 1 273 ? -21.655 -0.603 20.457 1.00 92.94 273 LEU A N 1
ATOM 2237 C CA . LEU A 1 273 ? -22.769 -0.776 21.388 1.00 92.94 273 LEU A CA 1
ATOM 2238 C C . LEU A 1 273 ? -24.051 -1.003 20.579 1.00 92.94 273 LEU A C 1
ATOM 2240 O O . LEU A 1 273 ? -24.409 -0.196 19.720 1.00 92.94 273 LEU A O 1
ATOM 2244 N N . SER A 1 274 ? -24.736 -2.107 20.850 1.00 91.19 274 SER A N 1
ATOM 2245 C CA . SER A 1 274 ? -25.980 -2.434 20.166 1.00 91.19 274 SER A CA 1
ATOM 2246 C C . SER A 1 274 ? -27.115 -1.532 20.660 1.00 91.19 274 SER A C 1
ATOM 2248 O O . SER A 1 274 ? -27.308 -1.409 21.876 1.00 91.19 274 SER A O 1
ATOM 2250 N N . PRO A 1 275 ? -27.953 -0.970 19.767 1.00 87.94 275 PRO A N 1
ATOM 2251 C CA . PRO A 1 275 ? -29.129 -0.201 20.175 1.00 87.94 275 PRO A CA 1
ATOM 2252 C C . PRO A 1 275 ? -30.185 -1.061 20.891 1.00 87.94 275 PRO A C 1
ATOM 2254 O O . PRO A 1 275 ? -31.095 -0.522 21.521 1.00 87.94 275 PRO A O 1
ATOM 2257 N N . HIS A 1 276 ? -30.068 -2.391 20.815 1.00 86.06 276 HIS A N 1
ATOM 2258 C CA . HIS A 1 276 ? -30.977 -3.349 21.443 1.00 86.06 276 HIS A CA 1
ATOM 2259 C C . HIS A 1 276 ? -30.545 -3.755 22.864 1.00 86.06 276 HIS A C 1
ATOM 2261 O O . HIS A 1 276 ? -31.305 -4.418 23.567 1.00 86.06 276 HIS A O 1
ATOM 2267 N N . GLY A 1 277 ? -29.347 -3.355 23.308 1.00 80.62 277 GLY A N 1
ATOM 2268 C CA . GLY A 1 277 ? -28.822 -3.591 24.658 1.00 80.62 277 GLY A CA 1
ATOM 2269 C C . GLY A 1 277 ? -28.245 -4.990 24.904 1.00 80.62 277 GLY A C 1
ATOM 2270 O O . GLY A 1 277 ? -27.167 -5.091 25.484 1.00 80.62 277 GLY A O 1
ATOM 2271 N N . THR A 1 278 ? -28.933 -6.045 24.462 1.00 83.75 278 THR A N 1
ATOM 2272 C CA . THR A 1 278 ? -28.495 -7.451 24.573 1.00 83.75 278 THR A CA 1
ATOM 2273 C C . THR A 1 278 ? -28.504 -8.116 23.207 1.00 83.75 278 THR A C 1
ATOM 2275 O O . THR A 1 278 ? -29.508 -8.013 22.493 1.00 83.75 278 THR A O 1
ATOM 2278 N N . THR A 1 279 ? -27.429 -8.816 22.851 1.00 85.62 279 THR A N 1
ATOM 2279 C CA . THR A 1 279 ? -27.310 -9.476 21.538 1.00 85.62 279 THR A CA 1
ATOM 2280 C C . THR A 1 279 ? -27.025 -10.971 21.612 1.00 85.62 279 THR A C 1
ATOM 2282 O O . THR A 1 279 ? -27.089 -11.638 20.582 1.00 85.62 279 THR A O 1
ATOM 2285 N N . ASP A 1 280 ? -26.811 -11.530 22.808 1.00 84.88 280 ASP A N 1
ATOM 2286 C CA . ASP A 1 280 ? -26.737 -12.983 23.012 1.00 84.88 280 ASP A CA 1
ATOM 2287 C C . ASP A 1 280 ? -28.146 -13.604 23.094 1.00 84.88 280 ASP A C 1
ATOM 2289 O O . ASP A 1 280 ? -28.656 -14.001 24.154 1.00 84.88 280 ASP A O 1
ATOM 2293 N N . VAL A 1 281 ? -28.825 -13.591 21.946 1.00 86.56 281 VAL A N 1
ATOM 2294 C CA . VAL A 1 281 ? -30.227 -13.987 21.778 1.00 86.56 281 VAL A CA 1
ATOM 2295 C C . VAL A 1 281 ? -30.382 -15.068 20.709 1.00 86.56 281 VAL A C 1
ATOM 2297 O O . VAL A 1 281 ? -29.487 -15.320 19.904 1.00 86.56 281 VAL A O 1
ATOM 2300 N N . ASN A 1 282 ? -31.541 -15.729 20.690 1.00 89.94 282 ASN A N 1
ATOM 2301 C CA . ASN A 1 282 ? -31.847 -16.706 19.647 1.00 89.94 282 ASN A CA 1
ATOM 2302 C C . ASN A 1 282 ? -32.023 -16.021 18.273 1.00 89.94 282 ASN A C 1
ATOM 2304 O O . ASN A 1 282 ? -32.229 -14.810 18.171 1.00 89.94 282 ASN A O 1
ATOM 2308 N N . ILE A 1 283 ? -32.015 -16.821 17.203 1.00 90.50 283 ILE A N 1
ATOM 2309 C CA . ILE A 1 283 ? -32.142 -16.308 15.832 1.00 90.50 283 ILE A CA 1
ATOM 2310 C C . ILE A 1 283 ? -33.442 -15.523 15.596 1.00 90.50 283 ILE A C 1
ATOM 2312 O O . ILE A 1 283 ? -33.433 -14.541 14.864 1.00 90.50 283 ILE A O 1
ATOM 2316 N N . LYS A 1 284 ? -34.550 -15.909 16.241 1.00 93.50 284 LYS A N 1
ATOM 2317 C CA . LYS A 1 284 ? -35.854 -15.251 16.076 1.00 93.50 284 LYS A CA 1
ATOM 2318 C C . LYS A 1 284 ? -35.834 -13.831 16.645 1.00 93.50 284 LYS A C 1
ATOM 2320 O O . LYS A 1 284 ? -36.305 -12.902 15.994 1.00 93.50 284 LYS A O 1
ATOM 2325 N N . ASP A 1 285 ? -35.274 -13.667 17.836 1.00 90.88 285 ASP A N 1
ATOM 2326 C CA . ASP A 1 285 ? -35.132 -12.373 18.498 1.00 90.88 285 ASP A CA 1
ATOM 2327 C C . ASP A 1 285 ? -34.128 -11.490 17.747 1.00 90.88 285 ASP A C 1
ATOM 2329 O O . ASP A 1 285 ? -34.367 -10.295 17.574 1.00 90.88 285 ASP A O 1
ATOM 2333 N N . MET A 1 286 ? -33.055 -12.085 17.213 1.00 90.12 286 MET A N 1
ATOM 2334 C CA . MET A 1 286 ? -32.107 -11.391 16.340 1.00 90.12 286 MET A CA 1
ATOM 2335 C C . MET A 1 286 ? -32.790 -10.855 15.073 1.00 90.12 286 MET A C 1
ATOM 2337 O O . MET A 1 286 ? -32.621 -9.683 14.740 1.00 90.12 286 MET A O 1
ATOM 2341 N N . THR A 1 287 ? -33.610 -11.666 14.394 1.00 92.25 287 THR A N 1
ATOM 2342 C CA . THR A 1 287 ? -34.379 -11.219 13.219 1.00 92.25 287 THR A CA 1
ATOM 2343 C C . THR A 1 287 ? -35.338 -10.086 13.577 1.00 92.25 287 THR A C 1
ATOM 2345 O O . THR A 1 287 ? -35.370 -9.074 12.883 1.00 92.25 287 THR A O 1
ATOM 2348 N N . MET A 1 288 ? -36.060 -10.200 14.694 1.00 91.81 288 MET A N 1
ATOM 2349 C CA . MET A 1 288 ? -36.976 -9.150 15.148 1.00 91.81 288 MET A CA 1
ATOM 2350 C C . MET A 1 288 ? -36.247 -7.831 15.460 1.00 91.81 288 MET A C 1
ATOM 2352 O O . MET A 1 288 ? -36.769 -6.751 15.179 1.00 91.81 288 MET A O 1
ATOM 2356 N N . ASN A 1 289 ? -35.041 -7.896 16.027 1.00 91.25 289 ASN A N 1
ATOM 2357 C CA . ASN A 1 289 ? -34.213 -6.716 16.278 1.00 91.25 289 ASN A CA 1
ATOM 2358 C C . ASN A 1 289 ? -33.782 -6.037 14.970 1.00 91.25 289 ASN A C 1
ATOM 2360 O O . ASN A 1 289 ? -33.962 -4.827 14.831 1.00 91.25 289 ASN A O 1
ATOM 2364 N N . LEU A 1 290 ? -33.324 -6.812 13.983 1.00 90.31 290 LEU A N 1
ATOM 2365 C CA . LEU A 1 290 ? -32.962 -6.299 12.657 1.00 90.31 290 LEU A CA 1
ATOM 2366 C C . LEU A 1 290 ? -34.163 -5.683 11.922 1.00 90.31 290 LEU A C 1
ATOM 2368 O O . LEU A 1 290 ? -34.039 -4.624 11.309 1.00 90.31 290 LEU A O 1
ATOM 2372 N N . GLU A 1 291 ? -35.349 -6.289 12.024 1.00 92.75 291 GLU A N 1
ATOM 2373 C CA . GLU A 1 291 ? -36.585 -5.723 11.468 1.00 92.75 291 GLU A CA 1
ATOM 2374 C C . GLU A 1 291 ? -36.961 -4.398 12.142 1.00 92.75 291 GLU A C 1
ATOM 2376 O O . GLU A 1 291 ? -37.350 -3.438 11.472 1.00 92.75 291 GLU A O 1
ATOM 2381 N N . ARG A 1 292 ? -36.832 -4.308 13.470 1.00 90.44 292 ARG A N 1
ATOM 2382 C CA . ARG A 1 292 ? -37.056 -3.053 14.203 1.00 90.44 292 ARG A CA 1
ATOM 2383 C C . ARG A 1 292 ? -36.068 -1.976 13.790 1.00 90.44 292 ARG A C 1
ATOM 2385 O O . ARG A 1 292 ? -36.443 -0.808 13.724 1.00 90.44 292 ARG A O 1
ATOM 2392 N N . GLU A 1 293 ? -34.823 -2.346 13.536 1.00 89.81 293 GLU A N 1
ATOM 2393 C CA . GLU A 1 293 ? -33.806 -1.414 13.077 1.00 89.81 293 GLU A CA 1
ATOM 2394 C C . GLU A 1 293 ? -34.084 -0.920 11.651 1.00 89.81 293 GLU A C 1
ATOM 2396 O O . GLU A 1 293 ? -34.082 0.287 11.408 1.00 89.81 293 GLU A O 1
ATOM 2401 N N . SER A 1 294 ? -34.432 -1.831 10.737 1.00 88.50 294 SER A N 1
ATOM 2402 C CA . SER A 1 294 ? -34.829 -1.506 9.362 1.00 88.50 294 SER A CA 1
ATOM 2403 C C . SER A 1 294 ? -36.022 -0.545 9.319 1.00 88.50 294 SER A C 1
ATOM 2405 O O . SER A 1 294 ? -36.023 0.416 8.549 1.00 88.50 294 SER A O 1
ATOM 2407 N N . ASN A 1 295 ? -36.995 -0.744 10.211 1.00 92.31 295 ASN A N 1
ATOM 2408 C CA . ASN A 1 295 ? -38.162 0.126 10.359 1.00 92.31 295 ASN A CA 1
ATOM 2409 C C . ASN A 1 295 ? -37.891 1.408 11.177 1.00 92.31 295 ASN A C 1
ATOM 2411 O O . ASN A 1 295 ? -38.830 2.141 11.480 1.00 92.31 295 ASN A O 1
ATOM 2415 N N . GLN A 1 296 ? -36.635 1.688 11.553 1.00 86.06 296 GLN A N 1
ATOM 2416 C CA . GLN A 1 296 ? -36.227 2.851 12.358 1.00 86.06 296 GLN A CA 1
ATOM 2417 C C . GLN A 1 296 ? -36.937 2.958 13.723 1.00 86.06 296 GLN A C 1
ATOM 2419 O O . GLN A 1 296 ? -37.114 4.046 14.267 1.00 86.06 296 GLN A O 1
ATOM 2424 N N . LEU A 1 297 ? -37.328 1.820 14.302 1.00 86.50 297 LEU A N 1
ATOM 2425 C CA . LEU A 1 297 ? -37.979 1.722 15.615 1.00 86.50 297 LEU A CA 1
ATOM 2426 C C . LEU A 1 297 ? -36.975 1.577 16.771 1.00 86.50 297 LEU A C 1
ATOM 2428 O O . LEU A 1 297 ? -37.377 1.433 17.925 1.00 86.50 297 LEU A O 1
ATOM 2432 N N . SER A 1 298 ? -35.678 1.580 16.463 1.00 84.00 298 SER A N 1
ATOM 2433 C CA . SER A 1 298 ? -34.582 1.404 17.421 1.00 84.00 298 SER A CA 1
ATOM 2434 C C . SER A 1 298 ? -33.754 2.679 17.562 1.00 84.00 298 SER A C 1
ATOM 2436 O O . SER A 1 298 ? -33.845 3.598 16.746 1.00 84.00 298 SER A O 1
ATOM 2438 N N . GLY A 1 299 ? -32.934 2.736 18.614 1.00 84.12 299 GLY A N 1
ATOM 2439 C CA . GLY A 1 299 ? -31.920 3.778 18.753 1.00 84.12 299 GLY A CA 1
ATOM 2440 C C . GLY A 1 299 ? -30.932 3.773 17.582 1.00 84.12 299 GLY A C 1
ATOM 2441 O O . GLY A 1 299 ? -30.767 2.771 16.889 1.00 84.12 299 GLY A O 1
ATOM 2442 N N . LYS A 1 300 ? -30.275 4.912 17.368 1.00 88.38 300 LYS A N 1
ATOM 2443 C CA . LYS A 1 300 ? -29.203 5.056 16.377 1.00 88.38 300 LYS A CA 1
ATOM 2444 C C . LYS A 1 300 ? -27.928 4.350 16.856 1.00 88.38 300 LYS A C 1
ATOM 2446 O O . LYS A 1 300 ? -27.716 4.260 18.064 1.00 88.38 300 LYS A O 1
ATOM 2451 N N . ARG A 1 301 ? -27.099 3.858 15.924 1.00 88.69 301 ARG A N 1
ATOM 2452 C CA . ARG A 1 301 ? -25.897 3.054 16.241 1.00 88.69 301 ARG A CA 1
ATOM 2453 C C . ARG A 1 301 ? -24.689 3.876 16.696 1.00 88.69 301 ARG A C 1
ATOM 2455 O O . ARG A 1 301 ? -23.731 3.296 17.191 1.00 88.69 301 ARG A O 1
ATOM 2462 N N . GLY A 1 302 ? -24.674 5.189 16.475 1.00 90.12 302 GLY A N 1
ATOM 2463 C CA . GLY A 1 302 ? -23.503 6.021 16.739 1.00 90.12 302 GLY A CA 1
ATOM 2464 C C . GLY A 1 302 ? -23.312 6.389 18.210 1.00 90.12 302 GLY A C 1
ATOM 2465 O O . GLY A 1 302 ? -24.243 6.381 19.012 1.00 90.12 302 GLY A O 1
ATOM 2466 N N . LEU A 1 303 ? -22.078 6.772 18.556 1.00 89.62 303 LEU A N 1
ATOM 2467 C CA . LEU A 1 303 ? -21.717 7.171 19.925 1.00 89.62 303 LEU A CA 1
ATOM 2468 C C . LEU A 1 303 ? -22.368 8.504 20.331 1.00 89.62 303 LEU A C 1
ATOM 2470 O O . LEU A 1 303 ? -22.715 8.720 21.492 1.00 89.62 303 LEU A O 1
ATOM 2474 N N . GLN A 1 304 ? -22.487 9.432 19.379 1.00 88.62 304 GLN A N 1
ATOM 2475 C CA . GLN A 1 304 ? -23.100 10.736 19.610 1.00 88.62 304 GLN A CA 1
ATOM 2476 C C . GLN A 1 304 ? -24.623 10.629 19.528 1.00 88.62 304 GLN A C 1
ATOM 2478 O O . GLN A 1 304 ? -25.169 9.907 18.693 1.00 88.62 304 GLN A O 1
ATOM 2483 N N . ALA A 1 305 ? -25.322 11.397 20.364 1.00 82.44 305 ALA A N 1
ATOM 2484 C CA . ALA A 1 305 ? -26.778 11.394 20.385 1.00 82.44 305 ALA A CA 1
ATOM 2485 C C . ALA A 1 305 ? -27.353 11.681 18.985 1.00 82.44 305 ALA A C 1
ATOM 2487 O O . ALA A 1 305 ? -27.064 12.719 18.391 1.00 82.44 305 ALA A O 1
ATOM 2488 N N . LYS A 1 306 ? -28.207 10.771 18.496 1.00 82.38 306 LYS A N 1
ATOM 2489 C CA . LYS A 1 306 ? -28.869 10.834 17.178 1.00 82.38 306 LYS A CA 1
ATOM 2490 C C . LYS A 1 306 ? -27.927 10.740 15.962 1.00 82.38 306 LYS A C 1
ATOM 2492 O O . LYS A 1 306 ? -28.357 11.077 14.863 1.00 82.38 306 LYS A O 1
ATOM 2497 N N . SER A 1 307 ? -26.689 10.279 16.136 1.00 89.50 307 SER A N 1
ATOM 2498 C CA . SER A 1 307 ? -25.750 10.028 15.035 1.00 89.50 307 SER A CA 1
ATOM 2499 C C . SER A 1 307 ? -25.683 8.541 14.685 1.00 89.50 307 SER A C 1
ATOM 2501 O O . SER A 1 307 ? -25.861 7.694 15.556 1.00 89.50 307 SER A O 1
ATOM 2503 N N . ASP A 1 308 ? -25.388 8.236 13.422 1.00 88.12 308 ASP A N 1
ATOM 2504 C CA . ASP A 1 308 ? -25.032 6.891 12.944 1.00 88.12 308 ASP A CA 1
ATOM 2505 C C . ASP A 1 308 ? -23.501 6.718 12.811 1.00 88.12 308 ASP A C 1
ATOM 2507 O O . ASP A 1 308 ? -23.018 5.686 12.356 1.00 88.12 308 ASP A O 1
ATOM 2511 N N . GLU A 1 309 ? -22.704 7.714 13.219 1.00 92.25 309 GLU A N 1
ATOM 2512 C CA . GLU A 1 309 ? -21.242 7.627 13.175 1.00 92.25 309 GLU A CA 1
ATOM 2513 C C . GLU A 1 309 ? -20.696 6.691 14.261 1.00 92.25 309 GLU A C 1
ATOM 2515 O O . GLU A 1 309 ? -20.838 6.936 15.463 1.00 92.25 309 GLU A O 1
ATOM 2520 N N . GLN A 1 310 ? -20.027 5.626 13.819 1.00 94.31 310 GLN A N 1
ATOM 2521 C CA . GLN A 1 310 ? -19.470 4.590 14.692 1.00 94.31 310 GLN A CA 1
ATOM 2522 C C . GLN A 1 310 ? -17.939 4.591 14.749 1.00 94.31 310 GLN A C 1
ATOM 2524 O O . GLN A 1 310 ? -17.362 3.980 15.643 1.00 94.31 310 GLN A O 1
ATOM 2529 N N . THR A 1 311 ? -17.255 5.262 13.825 1.00 95.56 311 THR A N 1
ATOM 2530 C CA . THR A 1 311 ? -15.789 5.242 13.737 1.00 95.56 311 THR A CA 1
ATOM 2531 C C . THR A 1 311 ? -15.185 6.556 14.195 1.00 95.56 311 THR A C 1
ATOM 2533 O O . THR A 1 311 ? -15.535 7.614 13.677 1.00 95.56 311 THR A O 1
ATOM 2536 N N . PHE A 1 312 ? -14.214 6.487 15.100 1.00 95.69 312 PHE A N 1
ATOM 2537 C CA . PHE A 1 312 ? -13.584 7.657 15.697 1.00 95.69 312 PHE A CA 1
ATOM 2538 C C . PHE A 1 312 ? -12.064 7.528 15.694 1.00 95.69 312 PHE A C 1
ATOM 2540 O O . PHE A 1 312 ? -11.502 6.450 15.888 1.00 95.69 312 PHE A O 1
ATOM 2547 N N . ILE A 1 313 ? -11.386 8.659 15.513 1.00 95.50 313 ILE A N 1
ATOM 2548 C CA . ILE A 1 313 ? -9.957 8.784 15.794 1.00 95.50 313 ILE A CA 1
ATOM 2549 C C . ILE A 1 313 ? -9.826 9.226 17.245 1.00 95.50 313 ILE A C 1
ATOM 2551 O O . ILE A 1 313 ? -10.457 10.201 17.650 1.00 95.50 313 ILE A O 1
ATOM 2555 N N . VAL A 1 314 ? -8.997 8.528 18.017 1.00 93.69 314 VAL A N 1
ATOM 2556 C CA . VAL A 1 314 ? -8.804 8.827 19.436 1.00 93.69 314 VAL A CA 1
ATOM 2557 C C . VAL A 1 314 ? -7.351 9.172 19.723 1.00 93.69 314 VAL A C 1
ATOM 2559 O O . VAL A 1 314 ? -6.422 8.473 19.314 1.00 93.69 314 VAL A O 1
ATOM 2562 N N . GLN A 1 315 ? -7.165 10.267 20.455 1.00 92.94 315 GLN A N 1
ATOM 2563 C CA . GLN A 1 315 ? -5.905 10.612 21.094 1.00 92.94 315 GLN A CA 1
ATOM 2564 C C . GLN A 1 315 ? -6.107 10.529 22.601 1.00 92.94 315 GLN A C 1
ATOM 2566 O O . GLN A 1 315 ? -7.059 11.088 23.144 1.00 92.94 315 GLN A O 1
ATOM 2571 N N . ILE A 1 316 ? -5.229 9.794 23.267 1.00 91.25 316 ILE A N 1
ATOM 2572 C CA . ILE A 1 316 ? -5.441 9.354 24.640 1.00 91.25 316 ILE A CA 1
ATOM 2573 C C . ILE A 1 316 ? -4.400 9.980 25.558 1.00 91.25 316 ILE A C 1
ATOM 2575 O O . ILE A 1 316 ? -3.253 10.202 25.173 1.00 91.25 316 ILE A O 1
ATOM 2579 N N . SER A 1 317 ? -4.805 10.285 26.791 1.00 92.25 317 SER A N 1
ATOM 2580 C CA . SER A 1 317 ? -3.897 10.826 27.797 1.00 92.25 317 SER A CA 1
ATOM 2581 C C . SER A 1 317 ? -2.898 9.771 28.283 1.00 92.25 317 SER A C 1
ATOM 2583 O O . SER A 1 317 ? -3.203 8.578 28.356 1.00 92.25 317 SER A O 1
ATOM 2585 N N . ARG A 1 318 ? -1.708 10.223 28.699 1.00 90.56 318 ARG A N 1
ATOM 2586 C CA . ARG A 1 318 ? -0.693 9.355 29.326 1.00 90.56 318 ARG A CA 1
ATOM 2587 C C . ARG A 1 318 ? -1.264 8.586 30.522 1.00 90.56 318 ARG A C 1
ATOM 2589 O O . ARG A 1 318 ? -0.985 7.403 30.672 1.00 90.56 318 ARG A O 1
ATOM 2596 N N . ASN A 1 319 ? -2.126 9.230 31.311 1.00 92.12 319 ASN A N 1
ATOM 2597 C CA . ASN A 1 319 ? -2.762 8.617 32.478 1.00 92.12 319 ASN A CA 1
ATOM 2598 C C . ASN A 1 319 ? -3.667 7.446 32.087 1.00 92.12 319 ASN A C 1
ATOM 2600 O O . ASN A 1 319 ? -3.538 6.365 32.653 1.00 92.12 319 ASN A O 1
ATOM 2604 N N . PHE A 1 320 ? -4.543 7.631 31.093 1.00 91.31 320 PHE A N 1
ATOM 2605 C CA . PHE A 1 320 ? -5.400 6.542 30.622 1.00 91.31 320 PHE A CA 1
ATOM 2606 C C . PHE A 1 320 ? -4.561 5.387 30.070 1.00 91.31 320 PHE A C 1
ATOM 2608 O O . PHE A 1 320 ? -4.826 4.230 30.386 1.00 91.31 320 PHE A O 1
ATOM 2615 N N . ARG A 1 321 ? -3.515 5.686 29.284 1.00 91.75 321 ARG A N 1
ATOM 2616 C CA . ARG A 1 321 ? -2.626 4.650 28.743 1.00 91.75 321 ARG A CA 1
ATOM 2617 C C . ARG A 1 321 ? -1.876 3.897 29.846 1.00 91.75 321 ARG A C 1
ATOM 2619 O O . ARG A 1 321 ? -1.701 2.687 29.727 1.00 91.75 321 ARG A O 1
ATOM 2626 N N . GLY A 1 322 ? -1.480 4.586 30.916 1.00 91.69 322 GLY A N 1
ATOM 2627 C CA . GLY A 1 322 ? -0.886 3.978 32.107 1.00 91.69 322 GLY A CA 1
ATOM 2628 C C . GLY A 1 322 ? -1.831 2.979 32.773 1.00 91.69 322 GLY A C 1
ATOM 2629 O O . GLY A 1 322 ? -1.467 1.817 32.922 1.00 91.69 322 GLY A O 1
ATOM 2630 N N . VAL A 1 323 ? -3.070 3.397 33.063 1.00 92.69 323 VAL A N 1
ATOM 2631 C CA . VAL A 1 323 ? -4.106 2.523 33.650 1.00 92.69 323 VAL A CA 1
ATOM 2632 C C . VAL A 1 323 ? -4.398 1.321 32.750 1.00 92.69 323 VAL A C 1
ATOM 2634 O O . VAL A 1 323 ? -4.484 0.193 33.229 1.00 92.69 323 VAL A O 1
ATOM 2637 N N . TYR A 1 324 ? -4.503 1.539 31.437 1.00 91.44 324 TYR A N 1
ATOM 2638 C CA . TYR A 1 324 ? -4.686 0.458 30.469 1.00 91.44 324 TYR A CA 1
ATOM 2639 C C . TYR A 1 324 ? -3.522 -0.543 30.499 1.00 91.44 324 TYR A C 1
ATOM 2641 O O . TYR A 1 324 ? -3.744 -1.750 30.516 1.00 91.44 324 TYR A O 1
ATOM 2649 N N . THR A 1 325 ? -2.282 -0.050 30.523 1.00 91.06 325 THR A N 1
ATOM 2650 C CA . THR A 1 325 ? -1.082 -0.900 30.523 1.00 91.06 325 THR A CA 1
ATOM 2651 C C . THR A 1 325 ? -0.976 -1.704 31.819 1.00 91.06 325 THR A C 1
ATOM 2653 O O . THR A 1 325 ? -0.656 -2.888 31.777 1.00 91.06 325 THR A O 1
ATOM 2656 N N . GLU A 1 326 ? -1.294 -1.095 32.963 1.00 92.94 326 GLU A N 1
ATOM 2657 C CA . GLU A 1 326 ? -1.351 -1.785 34.254 1.00 92.94 326 GLU A CA 1
ATOM 2658 C C . GLU A 1 326 ? -2.417 -2.886 34.254 1.00 92.94 326 GLU A C 1
ATOM 2660 O O . GLU A 1 326 ? -2.132 -4.019 34.641 1.00 92.94 326 GLU A O 1
ATOM 2665 N N . ALA A 1 327 ? -3.622 -2.583 33.759 1.00 89.69 327 ALA A N 1
ATOM 2666 C CA . ALA A 1 327 ? -4.681 -3.575 33.621 1.00 89.69 327 ALA A CA 1
ATOM 2667 C C . ALA A 1 327 ? -4.242 -4.725 32.703 1.00 89.69 327 ALA A C 1
ATOM 2669 O O . ALA A 1 327 ? -4.362 -5.886 33.082 1.00 89.69 327 ALA A O 1
ATOM 2670 N N . ARG A 1 328 ? -3.666 -4.418 31.536 1.00 87.19 328 ARG A N 1
ATOM 2671 C CA . ARG A 1 328 ? -3.166 -5.415 30.580 1.00 87.19 328 ARG A CA 1
ATOM 2672 C C . ARG A 1 328 ? -2.123 -6.344 31.209 1.00 87.19 328 ARG A C 1
ATOM 2674 O O . ARG A 1 328 ? -2.255 -7.554 31.085 1.00 87.19 328 ARG A O 1
ATOM 2681 N N . ASN A 1 329 ? -1.135 -5.797 31.916 1.00 89.38 329 ASN A N 1
ATOM 2682 C CA . ASN A 1 329 ? -0.071 -6.575 32.567 1.00 89.38 329 ASN A CA 1
ATOM 2683 C C . ASN A 1 329 ? -0.554 -7.406 33.765 1.00 89.38 329 ASN A C 1
ATOM 2685 O O . ASN A 1 329 ? 0.191 -8.229 34.279 1.00 89.38 329 ASN A O 1
ATOM 2689 N N . ARG A 1 330 ? -1.763 -7.152 34.272 1.00 89.19 330 ARG A N 1
ATOM 2690 C CA . ARG A 1 330 ? -2.346 -7.934 35.366 1.00 89.19 330 ARG A CA 1
ATOM 2691 C C . ARG A 1 330 ? -3.003 -9.222 34.878 1.00 89.19 330 ARG A C 1
ATOM 2693 O O . ARG A 1 330 ? -3.102 -10.174 35.645 1.00 89.19 330 ARG A O 1
ATOM 2700 N N . TYR A 1 331 ? -3.507 -9.216 33.645 1.00 72.69 331 TYR A N 1
ATOM 2701 C CA . TYR A 1 331 ? -4.281 -10.313 33.058 1.00 72.69 331 TYR A CA 1
ATOM 2702 C C . TYR A 1 331 ? -3.498 -11.125 32.010 1.00 72.69 331 TYR A C 1
ATOM 2704 O O . TYR A 1 331 ? -4.014 -12.129 31.520 1.00 72.69 331 TYR A O 1
ATOM 2712 N N . HIS A 1 332 ? -2.269 -10.711 31.692 1.00 60.28 332 HIS A N 1
ATOM 2713 C CA . HIS A 1 332 ? -1.269 -11.456 30.923 1.00 60.28 332 HIS A CA 1
ATOM 2714 C C . HIS A 1 332 ? -0.065 -11.739 31.810 1.00 60.28 332 HIS A C 1
ATOM 2716 O O . HIS A 1 332 ? 0.509 -12.841 31.669 1.00 60.28 332 HIS A O 1
#

Foldseek 3Di:
DDDDDDDDDDCPVVVVVLVVQLVVQLVVQLVVLVVVLVVQVVLQVDPDDDVVSVVSSLLSSLQSSLVSLLVSLLVQLQVCLVPQQPDPDPPDADDDPVVLVVSVVSNVSSVVSNVSNVVVVVVLLVPKDKDKDALADDDPPDPPNDDCVLVVVLVVLVVVVSPDDLADPVCLVVVLCCVCPVQQQVLSQFNDHHRDSDDPPDPDDGDGRSSNNSNSSVVSSVVNRVVSNCCSVVPCPPPPHDSVVVSLQSLQLSQMKMWIPSHLQWTKIFQRHHQVSHNPDDPVVSVVSVVCVVVVVTAARDPDHPDVDGMDIGGHDPVVSVVVVVVVVVVD

Sequence (332 aa):
VSFESSYRMDFSQQIMNIWIAAGVLAFLGVVLAFFRTTVWYSRRGDDNIDLAVIGKFSVYISNILATVFFIVLAGVSVWWLIFYKRQNRISLVLPTDALQASFTALVVLAFSLKTIDILHLVFRQAMVDIFFMDWEKPKAGIKDDVSIWRTYFVANEYQEIQAFRRINVTFQIFFVLFLLKVINLENVATMEPGVNLFPPNVDYQPGYSSILRVGIAFSMWLATAIVQYLIYVIFYQRFVEDKIINFIDLCSVSNISVFIFTDNLYGYYIHGLSPHGTTDVNIKDMTMNLERESNQLSGKRGLQAKSDEQTFIVQISRNFRGVYTEARNRYH

Secondary structure (DSSP, 8-state):
-----------HHHHHHHHHHHHHHHHHHHHHHHHHHHHHHHHH--SS--HHHHHHHHHHHHHHHHHHHHHHHHHHHHHHHHHHHT-SSS--PPPPHHHHHHHHHHHHHHHHHHHHHHHHHHHHHHT-EEEEEE-----TT-TT---THHHHHHHHHHHHHHT--SS-HHHHHHHHHIIIIIS-GGGGGBSSSS--SS----S--PPBPHHHHHHHHHHHHHHHHHHHHHHIIIIIHHHT--HHHHHHHHHHHTTEEEEEEEETTEEEEE----TTS-----HHHHHHHHHHHHTT-S--SSSSTT----EEEEE--HHHHHHHHHHHHHH-

Organism: NCBI:txid392030

Radius of gyration: 28.15 Å; chains: 1; bounding box: 70×35×86 Å

InterPro domains:
  IPR019170 Meckelin [PF09773] (1-329)
  IPR019170 Meckelin [PTHR21274] (1-327)

pLDDT: mean 90.4, std 7.93, range [47.0, 97.75]